Protein AF-A0A6L6XLP8-F1 (afdb_monomer_lite)

Structure (mmCIF, N/CA/C/O backbone):
data_AF-A0A6L6XLP8-F1
#
_entry.id   AF-A0A6L6XLP8-F1
#
loop_
_atom_site.group_PDB
_atom_site.id
_atom_site.type_symbol
_atom_site.label_atom_id
_atom_site.label_alt_id
_atom_site.label_comp_id
_atom_site.label_asym_id
_atom_site.label_entity_id
_atom_site.label_seq_id
_atom_site.pdbx_PDB_ins_code
_atom_site.Cartn_x
_atom_site.Cartn_y
_atom_site.Cartn_z
_atom_site.occupancy
_atom_site.B_iso_or_equiv
_atom_site.auth_seq_id
_atom_site.auth_comp_id
_atom_site.auth_asym_id
_atom_site.auth_atom_id
_atom_site.pdbx_PDB_model_num
ATOM 1 N N . MET A 1 1 ? -2.118 -15.668 27.545 1.00 56.16 1 MET A N 1
ATOM 2 C CA . MET A 1 1 ? -2.366 -15.003 26.235 1.00 56.16 1 MET A CA 1
ATOM 3 C C . MET A 1 1 ? -1.523 -13.741 25.998 1.00 56.16 1 MET A C 1
ATOM 5 O O . MET A 1 1 ? -1.034 -13.573 24.886 1.00 56.16 1 MET A O 1
ATOM 9 N N . ARG A 1 2 ? -1.336 -12.843 26.985 1.00 58.16 2 ARG A N 1
ATOM 10 C CA . ARG A 1 2 ? -0.488 -11.639 26.819 1.00 58.16 2 ARG A CA 1
ATOM 11 C C . ARG A 1 2 ? 1.002 -11.977 26.672 1.00 58.16 2 ARG A C 1
ATOM 13 O O . ARG A 1 2 ? 1.638 -11.410 25.790 1.00 58.16 2 ARG A O 1
ATOM 20 N N . ASP A 1 3 ? 1.498 -12.953 27.432 1.00 74.19 3 ASP A N 1
ATOM 21 C CA . ASP A 1 3 ? 2.905 -13.381 27.363 1.00 74.19 3 ASP A CA 1
ATOM 22 C C . ASP A 1 3 ? 3.226 -14.104 26.057 1.00 74.19 3 ASP A C 1
ATOM 24 O O . ASP A 1 3 ? 4.240 -13.810 25.439 1.00 74.19 3 ASP A O 1
ATOM 28 N N . LEU A 1 4 ? 2.306 -14.936 25.554 1.00 74.88 4 LEU A N 1
ATOM 29 C CA . LEU A 1 4 ? 2.455 -15.586 24.250 1.00 74.88 4 LEU A CA 1
ATOM 30 C C . LEU A 1 4 ? 2.480 -14.567 23.103 1.00 74.88 4 LEU A C 1
ATOM 32 O O . LEU A 1 4 ? 3.344 -14.647 22.243 1.00 74.88 4 LEU A O 1
ATOM 36 N N . ARG A 1 5 ? 1.585 -13.565 23.098 1.00 70.94 5 ARG A N 1
ATOM 37 C CA . ARG A 1 5 ? 1.627 -12.503 22.074 1.00 70.94 5 ARG A CA 1
ATOM 38 C C . ARG A 1 5 ? 2.924 -11.706 22.127 1.00 70.94 5 ARG A C 1
ATOM 40 O O . ARG A 1 5 ? 3.446 -11.370 21.072 1.00 70.94 5 ARG A O 1
ATOM 47 N N . ARG A 1 6 ? 3.419 -11.393 23.329 1.00 75.50 6 ARG A N 1
ATOM 48 C CA . ARG A 1 6 ? 4.667 -10.647 23.512 1.00 75.50 6 ARG A CA 1
ATOM 49 C C . ARG A 1 6 ? 5.863 -11.477 23.051 1.00 75.50 6 ARG A C 1
ATOM 51 O O . ARG A 1 6 ? 6.644 -10.983 22.251 1.00 75.50 6 ARG A O 1
ATOM 58 N N . LEU A 1 7 ? 5.928 -12.743 23.459 1.00 85.00 7 LEU A N 1
ATOM 59 C CA . LEU A 1 7 ? 6.941 -13.704 23.030 1.00 85.00 7 LEU A CA 1
ATOM 60 C C . LEU A 1 7 ? 6.947 -13.856 21.507 1.00 85.00 7 LEU A C 1
ATOM 62 O O . LEU A 1 7 ? 7.982 -13.645 20.893 1.00 85.00 7 LEU A O 1
ATOM 66 N N . VAL A 1 8 ? 5.791 -14.128 20.893 1.00 79.50 8 VAL A N 1
ATOM 67 C CA . VAL A 1 8 ? 5.665 -14.258 19.433 1.00 79.50 8 VAL A CA 1
ATOM 68 C C . VAL A 1 8 ? 6.110 -12.974 18.739 1.00 79.50 8 VAL A C 1
ATOM 70 O O . VAL A 1 8 ? 6.905 -13.039 17.811 1.00 79.50 8 VAL A O 1
ATOM 73 N N . SER A 1 9 ? 5.675 -11.798 19.208 1.00 72.12 9 SER A N 1
ATOM 74 C CA . SER A 1 9 ? 6.112 -10.534 18.606 1.00 72.12 9 SER A CA 1
ATOM 75 C C . SER A 1 9 ? 7.617 -10.302 18.744 1.00 72.12 9 SER A C 1
ATOM 77 O O . SER A 1 9 ? 8.250 -9.886 17.782 1.00 72.12 9 SER A O 1
ATOM 79 N N . THR A 1 10 ? 8.208 -10.603 19.902 1.00 82.62 10 THR A N 1
ATOM 80 C CA . THR A 1 10 ? 9.647 -10.443 20.131 1.00 82.62 10 THR A CA 1
ATOM 81 C C . THR A 1 10 ? 10.446 -11.415 19.274 1.00 82.62 10 THR A C 1
ATOM 83 O O . THR A 1 10 ? 11.410 -10.995 18.647 1.00 82.62 10 THR A O 1
ATOM 86 N N . VAL A 1 11 ? 10.022 -12.677 19.184 1.00 85.81 11 VAL A N 1
ATOM 87 C CA . VAL A 1 11 ? 10.663 -13.688 18.332 1.00 85.81 11 VAL A CA 1
ATOM 88 C C . VAL A 1 11 ? 10.594 -13.272 16.867 1.00 85.81 11 VAL A C 1
ATOM 90 O O . VAL A 1 11 ? 11.623 -13.260 16.206 1.00 85.81 11 VAL A O 1
ATOM 93 N N . VAL A 1 12 ? 9.424 -12.852 16.373 1.00 79.19 12 VAL A N 1
ATOM 94 C CA . VAL A 1 12 ? 9.270 -12.385 14.985 1.00 79.19 12 VAL A CA 1
ATOM 95 C C . VAL A 1 12 ? 10.177 -11.190 14.704 1.00 79.19 12 VAL A C 1
ATOM 97 O O . VAL A 1 12 ? 10.885 -11.201 13.703 1.00 79.19 12 VAL A O 1
ATOM 100 N N . ILE A 1 13 ? 10.208 -10.190 15.593 1.00 84.94 13 ILE A N 1
ATOM 101 C CA . ILE A 1 13 ? 11.072 -9.012 15.434 1.00 84.94 13 ILE A CA 1
ATOM 102 C C . ILE A 1 13 ? 12.548 -9.422 15.413 1.00 84.94 13 ILE A C 1
ATOM 104 O O . ILE A 1 13 ? 13.284 -8.973 14.543 1.00 84.94 13 ILE A O 1
ATOM 108 N N . VAL A 1 14 ? 12.987 -10.285 16.333 1.00 86.44 14 VAL A N 1
ATOM 109 C CA . VAL A 1 14 ? 14.382 -10.750 16.387 1.00 86.44 14 VAL A CA 1
ATOM 110 C C . VAL A 1 14 ? 14.741 -11.547 15.134 1.00 86.44 14 VAL A C 1
ATOM 112 O O . VAL A 1 14 ? 15.765 -11.262 14.523 1.00 86.44 14 VAL A O 1
ATOM 115 N N . CYS A 1 15 ? 13.897 -12.487 14.703 1.00 75.25 15 CYS A N 1
ATOM 116 C CA . CYS A 1 15 ? 14.115 -13.255 13.476 1.00 75.25 15 CYS A CA 1
ATOM 117 C C . CYS A 1 15 ? 14.202 -12.348 12.245 1.00 75.25 15 CYS A C 1
ATOM 119 O O . CYS A 1 15 ? 15.096 -12.528 11.423 1.00 75.25 15 CYS A O 1
ATOM 121 N N . PHE A 1 16 ? 13.315 -11.355 12.133 1.00 76.19 16 PHE A N 1
ATOM 122 C CA . PHE A 1 16 ? 13.312 -10.418 11.010 1.00 76.19 16 PHE A CA 1
ATOM 123 C C . PHE A 1 16 ? 14.556 -9.521 11.016 1.00 76.19 16 PHE A C 1
ATOM 125 O O . PHE A 1 16 ? 15.184 -9.335 9.978 1.00 76.19 16 PHE A O 1
ATOM 132 N N . SER A 1 17 ? 14.969 -9.032 12.189 1.00 84.19 17 SER A N 1
ATOM 133 C CA . SER A 1 17 ? 16.204 -8.258 12.354 1.00 84.19 17 SER A CA 1
ATOM 134 C C . SER A 1 17 ? 17.451 -9.075 12.018 1.00 84.19 17 SER A C 1
ATOM 136 O O . SER A 1 17 ? 18.336 -8.576 11.332 1.00 84.19 17 SER A O 1
ATOM 138 N N . VAL A 1 18 ? 17.526 -10.338 12.455 1.00 78.44 18 VAL A N 1
ATOM 139 C CA . VAL A 1 18 ? 18.642 -11.237 12.117 1.00 78.44 18 VAL A CA 1
ATOM 140 C C . VAL A 1 18 ? 18.668 -11.525 10.617 1.00 78.44 18 VAL A C 1
ATOM 142 O O . VAL A 1 18 ? 19.728 -11.430 10.011 1.00 78.44 18 VAL A O 1
ATOM 145 N N . ALA A 1 19 ? 17.519 -11.808 9.997 1.00 73.06 19 ALA A N 1
ATOM 146 C CA . ALA A 1 19 ? 17.427 -12.011 8.552 1.00 73.06 19 ALA A CA 1
ATOM 147 C C . ALA A 1 19 ? 17.869 -10.765 7.766 1.00 73.06 19 ALA A C 1
ATOM 149 O O . ALA A 1 19 ? 18.624 -10.885 6.805 1.00 73.06 19 ALA A O 1
ATOM 150 N N . ALA A 1 20 ? 17.464 -9.569 8.207 1.00 78.38 20 ALA A N 1
ATOM 151 C CA . ALA A 1 20 ? 17.897 -8.309 7.608 1.00 78.38 20 ALA A CA 1
ATOM 152 C C . ALA A 1 20 ? 19.412 -8.093 7.756 1.00 78.38 20 ALA A C 1
ATOM 154 O O . ALA A 1 20 ? 20.073 -7.756 6.779 1.00 78.38 20 ALA A O 1
ATOM 155 N N . LEU A 1 21 ? 19.979 -8.336 8.944 1.00 81.94 21 LEU A N 1
ATOM 156 C CA . LEU A 1 21 ? 21.424 -8.232 9.183 1.00 81.94 21 LEU A CA 1
ATOM 157 C C . LEU A 1 21 ? 22.222 -9.232 8.342 1.00 81.94 21 LEU A C 1
ATOM 159 O O . LEU A 1 21 ? 23.248 -8.859 7.784 1.00 81.94 21 LEU A O 1
ATOM 163 N N . LEU A 1 22 ? 21.747 -10.474 8.214 1.00 74.88 22 LEU A N 1
ATOM 164 C CA . LEU A 1 22 ? 22.363 -11.487 7.355 1.00 74.88 22 LEU A CA 1
ATOM 165 C C . LEU A 1 22 ? 22.275 -11.102 5.875 1.00 74.88 22 LEU A C 1
ATOM 167 O O . LEU A 1 22 ? 23.261 -11.245 5.162 1.00 74.88 22 LEU A O 1
ATOM 171 N N . GLY A 1 23 ? 21.139 -10.565 5.423 1.00 70.38 23 GLY A N 1
ATOM 172 C CA . GLY A 1 23 ? 20.989 -10.039 4.065 1.00 70.38 23 GLY A CA 1
ATOM 173 C C . GLY A 1 23 ? 21.942 -8.874 3.784 1.00 70.38 23 GLY A C 1
ATOM 174 O O . GLY A 1 23 ? 22.630 -8.873 2.768 1.00 70.38 23 GLY A O 1
ATOM 175 N N . ILE A 1 24 ? 22.056 -7.920 4.714 1.00 79.62 24 ILE A N 1
ATOM 176 C CA . ILE A 1 24 ? 23.010 -6.803 4.624 1.00 79.62 24 ILE A CA 1
ATOM 177 C C . ILE A 1 24 ? 24.454 -7.321 4.611 1.00 79.62 24 ILE A C 1
ATOM 179 O O . ILE A 1 24 ? 25.254 -6.884 3.788 1.00 79.62 24 ILE A O 1
ATOM 183 N N . ALA A 1 25 ? 24.793 -8.270 5.486 1.00 76.62 25 ALA A N 1
ATOM 184 C CA . ALA A 1 25 ? 26.120 -8.875 5.533 1.00 76.62 25 ALA A CA 1
ATOM 185 C C . ALA A 1 25 ? 26.451 -9.640 4.243 1.00 76.62 25 ALA A C 1
ATOM 187 O O . ALA A 1 25 ? 27.581 -9.562 3.775 1.00 76.62 25 ALA A O 1
ATOM 188 N N . ALA A 1 26 ? 25.476 -10.321 3.635 1.00 70.44 26 ALA A N 1
ATOM 189 C CA . ALA A 1 26 ? 25.640 -10.984 2.343 1.00 70.44 26 ALA A CA 1
ATOM 190 C C . ALA A 1 26 ? 25.896 -9.977 1.208 1.00 70.44 26 ALA A C 1
ATOM 192 O O . ALA A 1 26 ? 26.762 -10.216 0.372 1.00 70.44 26 ALA A O 1
ATOM 193 N N . LEU A 1 27 ? 25.208 -8.828 1.215 1.00 70.31 27 LEU A N 1
ATOM 194 C CA . LEU A 1 27 ? 25.435 -7.750 0.243 1.00 70.31 27 LEU A CA 1
ATOM 195 C C . LEU A 1 27 ? 26.802 -7.065 0.422 1.00 70.31 27 LEU A C 1
ATOM 197 O O . LEU A 1 27 ? 27.421 -6.669 -0.561 1.00 70.31 27 LEU A O 1
ATOM 201 N N . LEU A 1 28 ? 27.287 -6.929 1.661 1.00 78.75 28 LEU A N 1
ATOM 202 C CA . LEU A 1 28 ? 28.581 -6.302 1.976 1.00 78.75 28 LEU A CA 1
ATOM 203 C C . LEU A 1 28 ? 29.773 -7.274 1.916 1.00 78.75 28 LEU A C 1
ATOM 205 O O . LEU A 1 28 ? 30.914 -6.832 1.820 1.00 78.75 28 LEU A O 1
ATOM 209 N N . GLY A 1 29 ? 29.526 -8.584 1.979 1.00 72.12 29 GLY A N 1
ATOM 210 C CA . GLY A 1 29 ? 30.539 -9.637 2.101 1.00 72.12 29 GLY A CA 1
ATOM 211 C C . GLY A 1 29 ? 31.401 -9.883 0.859 1.00 72.12 29 GLY A C 1
ATOM 212 O O . GLY A 1 29 ? 32.266 -10.752 0.894 1.00 72.12 29 GLY A O 1
ATOM 213 N N . GLY A 1 30 ? 31.193 -9.138 -0.232 1.00 55.59 30 GLY A N 1
ATOM 214 C CA . GLY A 1 30 ? 32.086 -9.130 -1.398 1.00 55.59 30 GLY A CA 1
ATOM 215 C C . GLY A 1 30 ? 32.098 -10.409 -2.247 1.00 55.59 30 GLY A C 1
ATOM 216 O O . GLY A 1 30 ? 32.926 -10.520 -3.148 1.00 55.59 30 GLY A O 1
ATOM 217 N N . GLY A 1 31 ? 31.202 -11.368 -1.991 1.00 63.62 31 GLY A N 1
ATOM 218 C CA . GLY A 1 31 ? 30.982 -12.510 -2.882 1.00 63.62 31 GLY A CA 1
ATOM 219 C C . GLY A 1 31 ? 30.321 -12.063 -4.188 1.00 63.62 31 GLY A C 1
ATOM 220 O O . GLY A 1 31 ? 29.519 -11.130 -4.189 1.00 63.62 31 GLY A O 1
ATOM 221 N N . SER A 1 32 ? 30.651 -12.711 -5.309 1.00 68.38 32 SER A N 1
ATOM 222 C CA . SER A 1 32 ? 29.982 -12.450 -6.587 1.00 68.38 32 SER A CA 1
ATOM 223 C C . SER A 1 32 ? 28.514 -12.859 -6.476 1.00 68.38 32 SER A C 1
ATOM 225 O O . SER A 1 32 ? 28.200 -14.044 -6.568 1.00 68.38 32 SER A O 1
ATOM 227 N N . PHE A 1 33 ? 27.635 -11.886 -6.245 1.00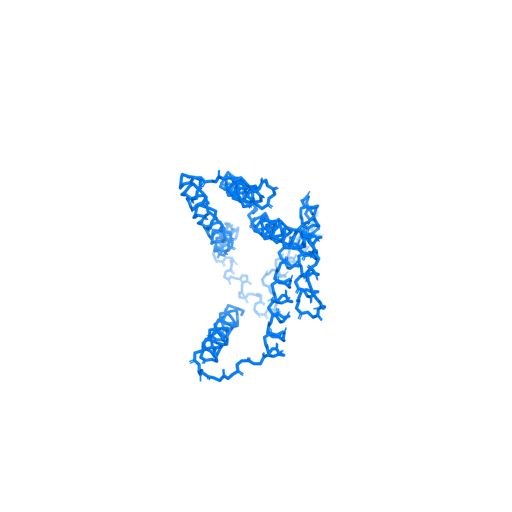 69.69 33 PHE A N 1
ATOM 228 C CA . PHE A 1 33 ? 26.195 -12.104 -6.194 1.00 69.69 33 PHE A CA 1
ATOM 229 C C . PHE A 1 33 ? 25.742 -12.670 -7.542 1.00 69.69 33 PHE A C 1
ATOM 231 O O . PHE A 1 33 ? 25.905 -12.022 -8.580 1.00 69.69 33 PHE A O 1
ATOM 238 N N . GLY A 1 34 ? 25.248 -13.906 -7.541 1.00 78.69 34 GLY A N 1
ATOM 239 C CA . GLY A 1 34 ? 24.821 -14.563 -8.767 1.00 78.69 34 GLY A CA 1
ATOM 240 C C . GLY A 1 34 ? 23.506 -13.976 -9.278 1.00 78.69 34 GLY A C 1
ATOM 241 O O . GLY A 1 34 ? 22.609 -13.664 -8.497 1.00 78.69 34 GLY A O 1
ATOM 242 N N . GLU A 1 35 ? 23.343 -13.909 -10.598 1.00 82.56 35 GLU A N 1
ATOM 243 C CA . GLU A 1 35 ? 22.077 -13.517 -11.238 1.00 82.56 35 GLU A CA 1
ATOM 244 C C . GLU A 1 35 ? 20.899 -14.364 -10.718 1.00 82.56 35 GLU A C 1
ATOM 246 O O . GLU A 1 35 ? 19.842 -13.850 -10.356 1.00 82.56 35 GLU A O 1
ATOM 251 N N . THR A 1 36 ? 21.099 -15.677 -10.582 1.00 85.88 36 THR A N 1
ATOM 252 C CA . THR A 1 36 ? 20.087 -16.594 -10.042 1.00 85.88 36 THR A CA 1
ATOM 253 C C . THR A 1 36 ? 19.728 -16.279 -8.588 1.00 85.88 36 THR A C 1
ATOM 255 O O . THR A 1 36 ? 18.556 -16.341 -8.219 1.00 85.88 36 THR A O 1
ATOM 258 N N . GLU A 1 37 ? 20.708 -15.917 -7.758 1.00 82.88 37 GLU A N 1
ATOM 259 C CA . GLU A 1 37 ? 20.478 -15.576 -6.348 1.00 82.88 37 GLU A CA 1
ATOM 260 C C . GLU A 1 37 ? 19.645 -14.296 -6.231 1.00 82.88 37 GLU A C 1
ATOM 262 O O . GLU A 1 37 ? 18.677 -14.254 -5.468 1.00 82.88 37 GLU A O 1
ATOM 267 N N . ALA A 1 38 ? 19.950 -13.287 -7.054 1.00 82.50 38 ALA A N 1
ATOM 268 C CA . ALA A 1 38 ? 19.168 -12.058 -7.141 1.00 82.50 38 ALA A CA 1
ATOM 269 C C . ALA A 1 38 ? 17.717 -12.322 -7.572 1.00 82.50 38 ALA A C 1
ATOM 271 O O . ALA A 1 38 ? 16.791 -11.785 -6.963 1.00 82.50 38 ALA A O 1
ATOM 272 N N . ARG A 1 39 ? 17.492 -13.201 -8.560 1.00 87.75 39 ARG A N 1
ATOM 273 C CA . ARG A 1 39 ? 16.138 -13.577 -9.011 1.00 87.75 39 ARG A CA 1
ATOM 274 C C . ARG A 1 39 ? 15.334 -14.300 -7.931 1.00 87.75 39 ARG A C 1
ATOM 276 O O . ARG A 1 39 ? 14.156 -13.999 -7.713 1.00 87.75 39 ARG A O 1
ATOM 283 N N . VAL A 1 40 ? 15.956 -15.235 -7.213 1.00 87.75 40 VAL A N 1
ATOM 284 C CA . VAL A 1 40 ? 15.305 -15.952 -6.101 1.00 87.75 40 VAL A CA 1
ATOM 285 C C . VAL A 1 40 ? 14.971 -14.995 -4.952 1.00 87.75 40 VAL A C 1
ATOM 287 O O . VAL A 1 40 ? 13.862 -15.029 -4.411 1.00 87.75 40 VAL A O 1
ATOM 290 N N . LEU A 1 41 ? 15.886 -14.089 -4.607 1.00 86.12 41 LEU A N 1
ATOM 291 C CA . LEU A 1 41 ? 15.642 -13.082 -3.577 1.00 86.12 41 LEU A CA 1
ATOM 292 C C . LEU A 1 41 ? 14.525 -12.109 -3.990 1.00 86.12 41 LEU A C 1
ATOM 294 O O . LEU A 1 41 ? 13.614 -11.844 -3.203 1.00 86.12 41 LEU A O 1
ATOM 298 N N . GLY A 1 42 ? 14.552 -11.627 -5.236 1.00 85.38 42 GLY A N 1
ATOM 299 C CA . GLY A 1 42 ? 13.550 -10.718 -5.791 1.00 85.38 42 GLY A CA 1
ATOM 300 C C . GLY A 1 42 ? 12.147 -11.323 -5.801 1.00 85.38 42 GLY A C 1
ATOM 301 O O . GLY A 1 42 ? 11.198 -10.695 -5.335 1.00 85.38 42 GLY A O 1
ATOM 302 N N . THR A 1 43 ? 12.003 -12.577 -6.234 1.00 88.56 43 THR A N 1
ATOM 303 C CA . THR A 1 43 ? 10.702 -13.270 -6.187 1.00 88.56 43 THR A CA 1
ATOM 304 C C . THR A 1 43 ? 10.191 -13.477 -4.769 1.00 88.56 43 THR A C 1
ATOM 306 O O . THR A 1 43 ? 9.011 -13.243 -4.505 1.00 88.56 43 THR A O 1
ATOM 309 N N . THR A 1 44 ? 11.072 -13.844 -3.837 1.00 90.62 44 THR A N 1
ATOM 310 C CA . THR A 1 44 ? 10.716 -13.979 -2.418 1.00 90.62 44 THR A CA 1
ATOM 311 C C . THR A 1 44 ? 10.208 -12.651 -1.852 1.00 90.62 44 THR A C 1
ATOM 313 O O . THR A 1 44 ? 9.182 -12.622 -1.170 1.00 90.62 44 THR A O 1
ATOM 316 N N . LEU A 1 45 ? 10.871 -11.539 -2.183 1.00 87.50 45 LEU A N 1
ATOM 317 C CA . LEU A 1 45 ? 10.447 -10.196 -1.789 1.00 87.50 45 LEU A CA 1
ATOM 318 C C . LEU A 1 45 ? 9.076 -9.834 -2.377 1.00 87.50 45 LEU A C 1
ATOM 320 O O . LEU A 1 45 ? 8.204 -9.373 -1.642 1.00 87.50 45 LEU A O 1
ATOM 324 N N . VAL A 1 46 ? 8.864 -10.073 -3.675 1.00 90.69 46 VAL A N 1
ATOM 325 C CA . VAL A 1 46 ? 7.588 -9.789 -4.355 1.00 90.69 46 VAL A CA 1
ATOM 326 C C . VAL A 1 46 ? 6.443 -10.576 -3.719 1.00 90.69 46 VAL A C 1
ATOM 328 O O . VAL A 1 46 ? 5.410 -9.994 -3.391 1.00 90.69 46 VAL A O 1
ATOM 331 N N . ILE A 1 47 ? 6.626 -11.879 -3.483 1.00 92.25 47 ILE A N 1
ATOM 332 C CA . ILE A 1 47 ? 5.610 -12.732 -2.848 1.00 92.25 47 ILE A CA 1
ATOM 333 C C . ILE A 1 47 ? 5.361 -12.295 -1.398 1.00 92.25 47 ILE A C 1
ATOM 335 O O . ILE A 1 47 ? 4.210 -12.251 -0.954 1.00 92.25 47 ILE A O 1
ATOM 339 N N . GLY A 1 48 ? 6.415 -11.931 -0.661 1.00 90.69 48 GLY A N 1
ATOM 340 C CA . GLY A 1 48 ? 6.310 -11.420 0.704 1.00 90.69 48 GLY A CA 1
ATOM 341 C C . GLY A 1 48 ? 5.485 -10.132 0.783 1.00 90.69 48 GLY A C 1
ATOM 342 O O . GLY A 1 48 ? 4.530 -10.057 1.558 1.00 90.69 48 GLY A O 1
ATOM 343 N N . LEU A 1 49 ? 5.795 -9.147 -0.064 1.00 90.75 49 LEU A N 1
ATOM 344 C CA . LEU A 1 49 ? 5.051 -7.886 -0.147 1.00 90.75 49 LEU A CA 1
ATOM 345 C C . LEU A 1 49 ? 3.601 -8.109 -0.588 1.00 90.75 49 LEU A C 1
ATOM 347 O O . LEU A 1 49 ? 2.688 -7.563 0.032 1.00 90.75 49 LEU A O 1
ATOM 351 N N . GLN A 1 50 ? 3.376 -8.961 -1.592 1.00 93.19 50 GLN A N 1
ATOM 352 C CA . GLN A 1 50 ? 2.033 -9.321 -2.045 1.00 93.19 50 GLN A CA 1
ATOM 353 C C . GLN A 1 50 ? 1.213 -9.974 -0.926 1.00 93.19 50 GLN A C 1
ATOM 355 O O . GLN A 1 50 ? 0.034 -9.672 -0.771 1.00 93.19 50 GLN A O 1
ATOM 360 N N . SER A 1 51 ? 1.824 -10.836 -0.110 1.00 92.62 51 SER A N 1
ATOM 361 C CA . SER A 1 51 ? 1.140 -11.497 1.009 1.00 92.62 51 SER A CA 1
ATOM 362 C C . SER A 1 51 ? 0.686 -10.491 2.068 1.00 92.62 51 SER A C 1
ATOM 364 O O . SER A 1 51 ? -0.449 -10.550 2.540 1.00 92.62 51 SER A O 1
ATOM 366 N N . VAL A 1 52 ? 1.546 -9.527 2.414 1.00 92.50 52 VAL A N 1
ATOM 367 C CA . VAL A 1 52 ? 1.197 -8.448 3.352 1.00 92.50 52 VAL A CA 1
ATOM 368 C C . VAL A 1 52 ? 0.093 -7.563 2.771 1.00 92.50 52 VAL A C 1
ATOM 370 O O . VAL A 1 52 ? -0.896 -7.297 3.455 1.00 92.50 52 VAL A O 1
ATOM 373 N N . ALA A 1 53 ? 0.213 -7.161 1.503 1.00 91.44 53 ALA A N 1
ATOM 374 C CA . ALA A 1 53 ? -0.801 -6.362 0.821 1.00 91.44 53 ALA A CA 1
ATOM 375 C C . ALA A 1 53 ? -2.156 -7.091 0.774 1.00 91.44 53 ALA A C 1
ATOM 377 O O . ALA A 1 53 ? -3.182 -6.510 1.128 1.00 91.44 53 ALA A O 1
ATOM 378 N N . ALA A 1 54 ? -2.158 -8.386 0.443 1.00 91.69 54 ALA A N 1
ATOM 379 C CA . ALA A 1 54 ? -3.351 -9.228 0.439 1.00 91.69 54 ALA A CA 1
ATOM 380 C C . ALA A 1 54 ? -4.055 -9.248 1.803 1.00 91.69 54 ALA A C 1
ATOM 382 O O . ALA A 1 54 ? -5.277 -9.110 1.858 1.00 91.69 54 ALA A O 1
ATOM 383 N N . LEU A 1 55 ? -3.307 -9.343 2.910 1.00 92.25 55 LEU A N 1
ATOM 384 C CA . LEU A 1 55 ? -3.877 -9.251 4.259 1.00 92.25 55 LEU A CA 1
ATOM 385 C C . LEU A 1 55 ? -4.510 -7.877 4.527 1.00 92.25 55 LEU A C 1
ATOM 387 O O . LEU A 1 55 ? -5.587 -7.807 5.121 1.00 92.25 55 LEU A O 1
ATOM 391 N N . CYS A 1 56 ? -3.886 -6.789 4.066 1.00 92.06 56 CYS A N 1
ATOM 392 C CA . CYS A 1 56 ? -4.453 -5.444 4.177 1.00 92.06 56 CYS A CA 1
ATOM 393 C C . CYS A 1 56 ? -5.764 -5.301 3.392 1.00 92.06 56 CYS A C 1
ATOM 395 O O . CYS A 1 56 ? -6.716 -4.716 3.907 1.00 92.06 56 CYS A O 1
ATOM 397 N N . TYR A 1 57 ? -5.850 -5.857 2.182 1.00 91.81 57 TYR A N 1
ATOM 398 C CA . TYR A 1 57 ? -7.080 -5.825 1.382 1.00 91.81 57 TYR A CA 1
ATOM 399 C C . TYR A 1 57 ? -8.181 -6.706 1.978 1.00 91.81 57 TYR A C 1
ATOM 401 O O . TYR A 1 57 ? -9.337 -6.286 2.064 1.00 91.81 57 TYR A O 1
ATOM 409 N N . LEU A 1 58 ? -7.826 -7.905 2.452 1.00 91.19 58 LEU A N 1
ATOM 410 C CA . LEU A 1 58 ? -8.752 -8.826 3.114 1.00 91.19 58 LEU A CA 1
ATOM 411 C C . LEU A 1 58 ? -9.310 -8.261 4.424 1.00 91.19 58 LEU A C 1
ATOM 413 O O . LEU A 1 58 ? -10.414 -8.632 4.815 1.00 91.19 58 LEU A O 1
ATOM 417 N N . ALA A 1 59 ? -8.621 -7.317 5.070 1.00 89.25 59 ALA A N 1
ATOM 418 C CA . ALA A 1 59 ? -9.155 -6.614 6.237 1.00 89.25 59 ALA A CA 1
ATOM 419 C C . ALA A 1 59 ? -10.454 -5.832 5.935 1.00 89.25 59 ALA A C 1
ATOM 421 O O . ALA A 1 59 ? -11.207 -5.510 6.854 1.00 89.25 59 ALA A O 1
ATOM 422 N N . LEU A 1 60 ? -10.738 -5.549 4.657 1.00 88.50 60 LEU A N 1
ATOM 423 C CA . LEU A 1 60 ? -11.978 -4.928 4.183 1.00 88.50 60 LEU A CA 1
ATOM 424 C C . LEU A 1 60 ? -13.031 -5.936 3.696 1.00 88.50 60 LEU A C 1
ATOM 426 O O . LEU A 1 60 ? -14.106 -5.514 3.258 1.00 88.50 60 LEU A O 1
ATOM 430 N N . ALA A 1 61 ? -12.773 -7.244 3.783 1.00 87.75 61 ALA A N 1
ATOM 431 C CA . ALA A 1 61 ? -13.745 -8.267 3.411 1.00 87.75 61 ALA A CA 1
ATOM 432 C C . ALA A 1 61 ? -15.023 -8.132 4.258 1.00 87.75 61 ALA A C 1
ATOM 434 O O . ALA A 1 61 ? -14.975 -8.038 5.484 1.00 87.75 61 ALA A O 1
ATOM 435 N N . GLY A 1 62 ? -16.183 -8.066 3.598 1.00 83.38 62 GLY A N 1
ATOM 436 C CA . GLY A 1 62 ? -17.475 -7.838 4.260 1.00 83.38 62 GLY A CA 1
ATOM 437 C C . GLY A 1 62 ? -17.704 -6.405 4.767 1.00 83.38 62 GLY A C 1
ATOM 438 O O . GLY A 1 62 ? -18.756 -6.121 5.337 1.00 83.38 62 GLY A O 1
ATOM 439 N N . HIS A 1 63 ? -16.765 -5.477 4.551 1.00 86.56 63 HIS A N 1
ATOM 440 C CA . HIS A 1 63 ? -16.953 -4.060 4.859 1.00 86.56 63 HIS A CA 1
ATOM 441 C C . HIS A 1 63 ? -17.672 -3.341 3.706 1.00 86.56 63 HIS A C 1
ATOM 443 O O . HIS A 1 63 ? -17.485 -3.672 2.537 1.00 86.56 63 HIS A O 1
ATOM 449 N N . ARG A 1 64 ? -18.395 -2.248 3.993 1.00 87.94 64 ARG A N 1
ATOM 450 C CA . ARG A 1 64 ? -19.024 -1.386 2.959 1.00 87.94 64 ARG A CA 1
ATOM 451 C C . ARG A 1 64 ? -18.048 -0.790 1.929 1.00 87.94 64 ARG A C 1
ATOM 453 O O . ARG A 1 64 ? -18.477 -0.198 0.951 1.00 87.94 64 ARG A O 1
ATOM 460 N N . TYR A 1 65 ? -16.746 -0.901 2.187 1.00 88.25 65 TYR A N 1
ATOM 461 C CA . TYR A 1 65 ? -15.673 -0.418 1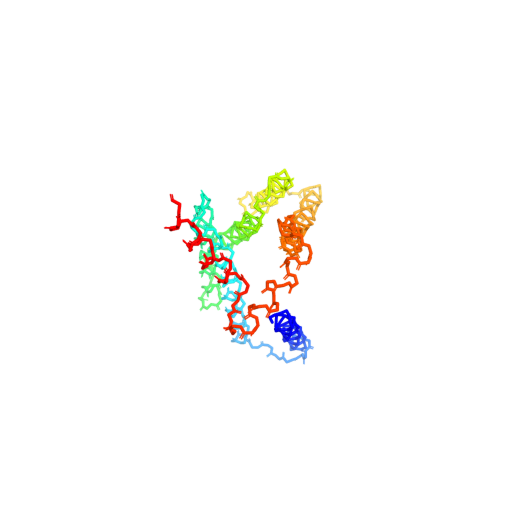.318 1.00 88.25 65 TYR A CA 1
ATOM 462 C C . TYR A 1 65 ? -14.893 -1.571 0.671 1.00 88.25 65 TYR A C 1
ATOM 464 O O . TYR A 1 65 ? -13.801 -1.342 0.174 1.00 88.25 65 TYR A O 1
ATOM 472 N N . ALA A 1 66 ? -15.435 -2.795 0.645 1.00 87.06 66 ALA A N 1
ATOM 473 C CA . ALA A 1 66 ? -14.775 -3.969 0.063 1.00 87.06 66 ALA A CA 1
ATOM 474 C C . ALA A 1 66 ? -14.282 -3.747 -1.380 1.00 87.06 66 ALA A C 1
ATOM 476 O O . ALA A 1 66 ? -13.244 -4.281 -1.758 1.00 87.06 66 ALA A O 1
ATOM 477 N N . ALA A 1 67 ? -14.967 -2.899 -2.156 1.00 89.25 67 ALA A N 1
ATOM 478 C CA . ALA A 1 67 ? -14.539 -2.511 -3.500 1.00 89.25 67 ALA A CA 1
ATOM 479 C C . ALA A 1 67 ? -13.137 -1.866 -3.531 1.00 89.25 67 ALA A C 1
ATOM 481 O O . ALA A 1 67 ? -12.385 -2.101 -4.471 1.00 89.25 67 ALA A O 1
ATOM 482 N N . VAL A 1 68 ? -12.758 -1.108 -2.494 1.00 89.38 68 VAL A N 1
ATOM 483 C CA . VAL A 1 68 ? -11.418 -0.505 -2.355 1.00 89.38 68 VAL A CA 1
ATOM 484 C C . VAL A 1 68 ? -10.357 -1.594 -2.195 1.00 89.38 68 VAL A C 1
ATOM 486 O O . VAL A 1 68 ? -9.331 -1.557 -2.868 1.00 89.38 68 VAL A O 1
ATOM 489 N N . GLY A 1 69 ? -10.631 -2.595 -1.351 1.00 89.25 69 GLY A N 1
ATOM 490 C CA . GLY A 1 69 ? -9.749 -3.748 -1.168 1.00 89.25 69 GLY A CA 1
ATOM 491 C C . GLY A 1 69 ? -9.625 -4.589 -2.441 1.00 89.25 69 GLY A C 1
ATOM 492 O O . GLY A 1 69 ? -8.527 -5.007 -2.791 1.00 89.25 69 GLY A O 1
ATOM 493 N N . LEU A 1 70 ? -10.722 -4.780 -3.181 1.00 92.12 70 LEU A N 1
ATOM 494 C CA . LEU A 1 70 ? -10.704 -5.495 -4.461 1.00 92.12 70 LEU A CA 1
ATOM 495 C C . LEU A 1 70 ? -9.880 -4.751 -5.521 1.00 92.12 70 LEU A C 1
ATOM 497 O O . LEU A 1 70 ? -9.057 -5.368 -6.191 1.00 92.12 70 LEU A O 1
ATOM 501 N N . ALA A 1 71 ? -10.070 -3.434 -5.647 1.00 92.94 71 ALA A N 1
ATOM 502 C CA . ALA A 1 71 ? -9.308 -2.604 -6.575 1.00 92.94 71 ALA A CA 1
ATOM 503 C C . ALA A 1 71 ? -7.806 -2.626 -6.249 1.00 92.94 71 ALA A C 1
ATOM 505 O O . ALA A 1 71 ? -6.991 -2.811 -7.151 1.00 92.94 71 ALA A O 1
ATOM 506 N N . GLY A 1 72 ? -7.450 -2.521 -4.963 1.00 91.75 72 GLY A N 1
ATOM 507 C CA . GLY A 1 72 ? -6.062 -2.623 -4.505 1.00 91.75 72 GLY A CA 1
ATOM 508 C C . GLY A 1 72 ? -5.465 -4.009 -4.734 1.00 91.75 72 GLY A C 1
ATOM 509 O O . GLY A 1 72 ? -4.334 -4.132 -5.194 1.00 91.75 72 GLY A O 1
ATOM 510 N N . GLY A 1 73 ? -6.241 -5.067 -4.492 1.00 91.25 73 GLY A N 1
ATOM 511 C CA . GLY A 1 73 ? -5.836 -6.439 -4.793 1.00 91.25 73 GLY A CA 1
ATOM 512 C C . GLY A 1 73 ? -5.552 -6.642 -6.280 1.00 91.25 73 GLY A C 1
ATO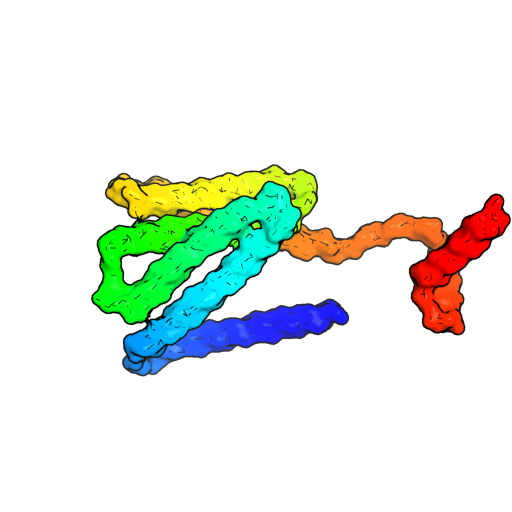M 513 O O . GLY A 1 73 ? -4.501 -7.170 -6.638 1.00 91.25 73 GLY A O 1
ATOM 514 N N . ALA A 1 74 ? -6.442 -6.160 -7.151 1.00 94.94 74 ALA A N 1
ATOM 515 C CA . ALA A 1 74 ? -6.260 -6.232 -8.597 1.00 94.94 74 ALA A CA 1
ATOM 516 C C . ALA A 1 74 ? -5.011 -5.462 -9.060 1.00 94.94 74 ALA A C 1
ATOM 518 O O . ALA A 1 74 ? -4.198 -6.013 -9.802 1.00 94.94 74 ALA A O 1
ATOM 519 N N . SER A 1 75 ? -4.806 -4.227 -8.587 1.00 93.69 75 SER A N 1
ATOM 520 C CA . SER A 1 75 ? -3.613 -3.446 -8.942 1.00 93.69 75 SER A CA 1
ATOM 521 C C . SER A 1 75 ? -2.327 -4.092 -8.420 1.00 93.69 75 SER A C 1
ATOM 523 O O . SER A 1 75 ? -1.318 -4.119 -9.121 1.00 93.69 75 SER A O 1
ATOM 525 N N . SER A 1 76 ? -2.367 -4.682 -7.223 1.00 94.69 76 SER A N 1
ATOM 526 C CA . SER A 1 76 ? -1.235 -5.404 -6.637 1.00 94.69 76 SER A CA 1
ATOM 527 C C . SER A 1 76 ? -0.873 -6.657 -7.434 1.00 94.69 76 SER A C 1
ATOM 529 O O . SER A 1 76 ? 0.303 -6.961 -7.609 1.00 94.69 76 SER A O 1
ATOM 531 N N . LEU A 1 77 ? -1.865 -7.387 -7.955 1.00 95.44 77 LEU A N 1
ATOM 532 C CA . LEU A 1 77 ? -1.635 -8.533 -8.841 1.00 95.44 77 LEU A CA 1
ATOM 533 C C . LEU A 1 77 ? -0.963 -8.115 -10.149 1.00 95.44 77 LEU A C 1
ATOM 535 O O . LEU A 1 77 ? -0.029 -8.788 -10.579 1.00 95.44 77 LEU A O 1
ATOM 539 N N . VAL A 1 78 ? -1.380 -6.993 -10.743 1.00 95.44 78 VAL A N 1
ATOM 540 C CA . VAL A 1 78 ? -0.720 -6.432 -11.933 1.00 95.44 78 VAL A CA 1
ATOM 541 C C . VAL A 1 78 ? 0.735 -6.078 -11.622 1.00 95.44 78 VAL A C 1
ATOM 543 O O . VAL A 1 78 ? 1.633 -6.507 -12.343 1.00 95.44 78 VAL A O 1
ATOM 546 N N . ALA A 1 79 ? 0.989 -5.365 -10.520 1.00 95.00 79 ALA A N 1
ATOM 547 C CA . ALA A 1 79 ? 2.344 -4.987 -10.126 1.00 95.00 79 ALA A CA 1
ATOM 548 C C . ALA A 1 79 ? 3.239 -6.212 -9.867 1.00 95.00 79 ALA A C 1
ATOM 550 O O . ALA A 1 79 ? 4.346 -6.292 -10.398 1.00 95.00 79 ALA A O 1
ATOM 551 N N . SER A 1 80 ? 2.761 -7.198 -9.100 1.00 93.06 80 SER A N 1
ATOM 552 C CA . SER A 1 80 ? 3.513 -8.434 -8.851 1.00 93.06 80 SER A CA 1
ATOM 553 C C . SER A 1 80 ? 3.722 -9.253 -10.121 1.00 93.06 80 SER A C 1
ATOM 555 O O . SER A 1 80 ? 4.803 -9.799 -10.307 1.00 93.06 80 SER A O 1
ATOM 557 N N . GLY A 1 81 ? 2.727 -9.322 -11.008 1.00 94.25 81 GLY A N 1
ATOM 558 C CA . GLY A 1 81 ? 2.848 -10.011 -12.290 1.00 94.25 81 GLY A CA 1
ATOM 559 C C . GLY A 1 81 ? 3.955 -9.411 -13.152 1.00 94.25 81 GLY A C 1
ATOM 560 O O . GLY A 1 81 ? 4.821 -10.146 -13.621 1.00 94.25 81 GLY A O 1
ATOM 561 N N . ILE A 1 82 ? 3.987 -8.079 -13.278 1.00 93.75 82 ILE A N 1
ATOM 562 C CA . ILE A 1 82 ? 5.053 -7.379 -14.008 1.00 93.75 82 ILE A CA 1
ATOM 563 C C . ILE A 1 82 ? 6.410 -7.597 -13.328 1.00 93.75 82 ILE A C 1
ATOM 565 O O . ILE A 1 82 ? 7.380 -7.883 -14.019 1.00 93.75 82 ILE A O 1
ATOM 569 N N . ALA A 1 83 ? 6.494 -7.535 -11.995 1.00 91.88 83 ALA A N 1
ATOM 570 C CA . ALA A 1 83 ? 7.750 -7.759 -11.274 1.00 91.88 83 ALA A CA 1
ATOM 571 C C . ALA A 1 83 ? 8.299 -9.186 -11.446 1.00 91.88 83 ALA A C 1
ATOM 573 O O . ALA A 1 83 ? 9.499 -9.366 -11.655 1.00 91.88 83 ALA A O 1
ATOM 574 N N . LEU A 1 84 ? 7.437 -10.205 -11.386 1.00 93.12 84 LEU A N 1
ATOM 575 C CA . LEU A 1 84 ? 7.836 -11.599 -11.600 1.00 93.12 84 LEU A CA 1
ATOM 576 C C . LEU A 1 84 ? 8.269 -11.828 -13.045 1.00 93.12 84 LEU A C 1
ATOM 578 O O . LEU A 1 84 ? 9.278 -12.488 -13.291 1.00 93.12 84 LEU A O 1
ATOM 582 N N . TRP A 1 85 ? 7.529 -11.250 -13.986 1.00 93.06 85 TRP A N 1
ATOM 583 C CA . TRP A 1 85 ? 7.849 -11.338 -15.398 1.00 93.06 85 TRP A CA 1
ATOM 584 C C . TRP A 1 85 ? 9.161 -10.595 -15.714 1.00 93.06 85 TRP A C 1
ATOM 586 O O . TRP A 1 85 ? 9.993 -11.146 -16.415 1.00 93.06 85 TRP A O 1
ATOM 596 N N . ALA A 1 86 ? 9.434 -9.435 -15.108 1.00 89.56 86 ALA A N 1
ATOM 597 C CA . ALA A 1 86 ? 10.716 -8.732 -15.251 1.00 89.56 86 ALA A CA 1
ATOM 598 C C . ALA A 1 86 ? 11.894 -9.495 -14.615 1.00 89.56 86 ALA A C 1
ATOM 600 O O . ALA A 1 86 ? 13.027 -9.369 -15.063 1.00 89.56 86 ALA A O 1
ATOM 601 N N . THR A 1 87 ? 11.634 -10.290 -13.572 1.00 89.06 87 THR A N 1
ATOM 602 C CA . THR A 1 87 ? 12.664 -11.103 -12.901 1.00 89.06 87 THR A CA 1
ATOM 603 C C . THR A 1 87 ? 13.081 -12.328 -13.723 1.00 89.06 87 THR A C 1
ATOM 605 O O . THR A 1 87 ? 14.237 -12.742 -13.664 1.00 89.06 87 THR A O 1
ATOM 608 N N . TRP A 1 88 ? 12.150 -12.946 -14.455 1.00 92.19 88 TRP A N 1
ATOM 609 C CA . TRP A 1 88 ? 12.385 -14.234 -15.128 1.00 92.19 88 TRP A CA 1
ATOM 610 C C . TRP A 1 88 ? 12.249 -14.209 -16.649 1.00 92.19 88 TRP A C 1
ATOM 612 O O . TRP A 1 88 ? 12.673 -15.163 -17.294 1.00 92.19 88 TRP A O 1
ATOM 622 N N . GLY A 1 89 ? 11.637 -13.173 -17.213 1.00 87.81 89 GLY A N 1
ATOM 623 C CA . GLY A 1 89 ? 11.409 -13.025 -18.644 1.00 87.81 89 GLY A CA 1
ATOM 624 C C . GLY A 1 89 ? 12.634 -12.509 -19.393 1.00 87.81 89 GLY A C 1
ATOM 625 O O . GLY A 1 89 ? 13.558 -11.943 -18.813 1.00 87.81 89 GLY A O 1
ATOM 626 N N . ASP A 1 90 ? 12.606 -12.670 -20.714 1.00 84.06 90 ASP A N 1
ATOM 627 C CA . ASP A 1 90 ? 13.725 -12.346 -21.610 1.00 84.06 90 ASP A CA 1
ATOM 628 C C . ASP A 1 90 ? 13.779 -10.859 -22.030 1.00 84.06 90 ASP A C 1
ATOM 630 O O . ASP A 1 90 ? 14.253 -10.519 -23.113 1.00 84.06 90 ASP A O 1
ATOM 634 N N . GLY A 1 91 ? 13.276 -9.942 -21.201 1.00 82.38 91 GLY A N 1
ATOM 635 C CA . GLY A 1 91 ? 13.264 -8.501 -21.484 1.00 82.38 91 GLY A CA 1
ATOM 636 C C . GLY A 1 91 ? 12.251 -7.760 -20.622 1.00 82.38 91 GLY A C 1
ATOM 637 O O . GLY A 1 91 ? 11.709 -8.358 -19.706 1.00 82.38 91 GLY A O 1
ATOM 638 N N . VAL A 1 92 ? 11.973 -6.480 -20.909 1.00 84.44 92 VAL A N 1
ATOM 639 C CA . VAL A 1 92 ? 10.826 -5.734 -20.355 1.00 84.44 92 VAL A CA 1
ATOM 640 C C . VAL A 1 92 ? 10.101 -4.958 -21.449 1.00 84.44 92 VAL A C 1
ATOM 642 O O . VAL A 1 92 ? 10.754 -4.123 -22.065 1.00 84.44 92 VAL A O 1
ATOM 645 N N . PRO A 1 93 ? 8.800 -5.219 -21.733 1.00 85.56 93 PRO A N 1
ATOM 646 C CA . PRO A 1 93 ? 8.088 -4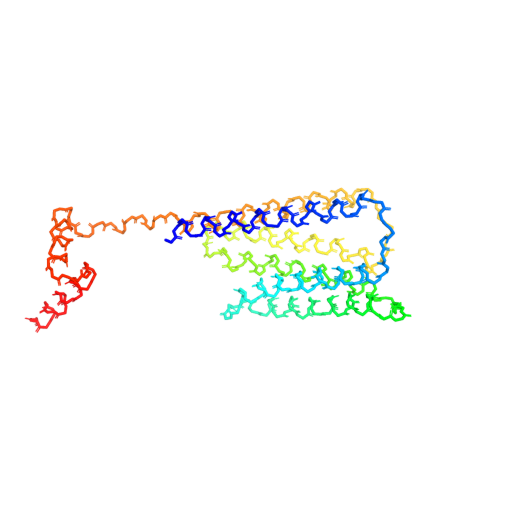.514 -22.779 1.00 85.56 93 PRO A CA 1
ATOM 647 C C . PRO A 1 93 ? 8.028 -3.028 -22.473 1.00 85.56 93 PRO A C 1
ATOM 649 O O . PRO A 1 93 ? 7.927 -2.602 -21.315 1.00 85.56 93 PRO A O 1
ATOM 652 N N . ASP A 1 94 ? 8.043 -2.247 -23.545 1.00 85.50 94 ASP A N 1
ATOM 653 C CA . ASP A 1 94 ? 7.966 -0.799 -23.473 1.00 85.50 94 ASP A CA 1
ATOM 654 C C . ASP A 1 94 ? 6.706 -0.371 -22.707 1.00 85.50 94 ASP A C 1
ATOM 656 O O . ASP A 1 94 ? 5.595 -0.848 -22.950 1.00 85.50 94 ASP A O 1
ATOM 660 N N . GLY A 1 95 ? 6.887 0.497 -21.710 1.00 86.56 95 GLY A N 1
ATOM 661 C CA . GLY A 1 95 ? 5.807 0.963 -20.833 1.00 86.56 95 GLY A CA 1
ATOM 662 C C . GLY A 1 95 ? 5.443 0.030 -19.668 1.00 86.56 95 GLY A C 1
ATOM 663 O O . GLY A 1 95 ? 4.646 0.423 -18.807 1.00 86.56 95 GLY A O 1
ATOM 664 N N . ALA A 1 96 ? 6.043 -1.159 -19.549 1.00 90.88 96 ALA A N 1
ATOM 665 C CA . ALA A 1 96 ? 5.801 -2.031 -18.398 1.00 90.88 96 ALA A CA 1
ATOM 666 C C . ALA A 1 96 ? 6.320 -1.425 -17.091 1.00 90.88 96 ALA A C 1
ATOM 668 O O . ALA A 1 96 ? 5.635 -1.520 -16.079 1.00 90.88 96 ALA A O 1
ATOM 669 N N . TRP A 1 97 ? 7.455 -0.717 -17.109 1.00 90.56 97 TRP A N 1
ATOM 670 C CA . TRP A 1 97 ? 7.964 0.007 -15.934 1.00 90.56 97 TRP A CA 1
ATOM 671 C C . TRP A 1 97 ? 7.027 1.118 -15.464 1.00 90.56 97 TRP A C 1
ATOM 673 O O . TRP A 1 97 ? 6.798 1.282 -14.267 1.00 90.56 97 TRP A O 1
ATOM 683 N N . ARG A 1 98 ? 6.423 1.839 -16.412 1.00 93.69 98 ARG A N 1
ATOM 684 C CA . ARG A 1 98 ? 5.420 2.871 -16.141 1.00 93.69 98 ARG A CA 1
ATOM 685 C C . ARG A 1 98 ? 4.155 2.264 -15.538 1.00 93.69 98 ARG A C 1
ATOM 687 O O . ARG A 1 98 ? 3.674 2.725 -14.507 1.00 93.69 98 ARG A O 1
ATOM 694 N N . THR A 1 99 ? 3.664 1.179 -16.134 1.00 94.56 99 THR A N 1
ATOM 695 C CA . THR A 1 99 ? 2.505 0.432 -15.624 1.00 94.56 99 THR A CA 1
ATOM 696 C C . THR A 1 99 ? 2.783 -0.148 -14.239 1.00 94.56 99 THR A C 1
ATOM 698 O O . THR A 1 99 ? 1.940 -0.042 -13.353 1.00 94.56 99 THR A O 1
ATOM 701 N N . PHE A 1 100 ? 3.975 -0.706 -14.028 1.00 94.62 100 PHE A N 1
ATOM 702 C CA . PHE A 1 100 ? 4.431 -1.222 -12.744 1.00 94.62 100 PHE A CA 1
ATOM 703 C C . PHE A 1 100 ? 4.459 -0.127 -11.679 1.00 94.62 100 PHE A C 1
ATOM 705 O O . PHE A 1 100 ? 3.867 -0.312 -10.621 1.00 94.62 100 PHE A O 1
ATOM 712 N N . GLY A 1 101 ? 5.074 1.024 -11.973 1.00 93.62 101 GLY A N 1
ATOM 713 C CA . GLY A 1 101 ? 5.133 2.162 -11.057 1.00 93.62 101 GLY A CA 1
ATOM 714 C C . GLY A 1 101 ? 3.741 2.621 -10.628 1.00 93.62 101 GLY A C 1
ATOM 715 O O . GLY A 1 101 ? 3.453 2.674 -9.435 1.00 93.62 101 GLY A O 1
ATOM 716 N N . VAL A 1 102 ? 2.832 2.839 -11.585 1.00 96.81 102 VAL A N 1
ATOM 717 C CA . VAL A 1 102 ? 1.440 3.213 -11.279 1.00 96.81 102 VAL A CA 1
ATOM 718 C C . VAL A 1 102 ? 0.735 2.123 -10.469 1.00 96.81 102 VAL A C 1
ATOM 720 O O . VAL A 1 102 ? 0.120 2.420 -9.446 1.00 96.81 102 VAL A O 1
ATOM 723 N N . ALA A 1 103 ? 0.829 0.861 -10.893 1.00 95.56 103 ALA A N 1
ATOM 724 C CA . ALA A 1 103 ? 0.153 -0.253 -10.236 1.00 95.56 103 ALA A CA 1
ATOM 725 C C . ALA A 1 103 ? 0.640 -0.453 -8.793 1.00 95.56 103 ALA A C 1
ATOM 727 O O . ALA A 1 103 ? -0.186 -0.673 -7.906 1.00 95.56 103 ALA A O 1
ATOM 728 N N . VAL A 1 104 ? 1.950 -0.330 -8.540 1.00 95.56 104 VAL A N 1
ATOM 729 C CA . VAL A 1 104 ? 2.532 -0.475 -7.200 1.00 95.56 104 VAL A CA 1
ATOM 730 C C . VAL A 1 104 ? 2.156 0.701 -6.302 1.00 95.56 104 VAL A C 1
ATOM 732 O O . VAL A 1 104 ? 1.812 0.477 -5.144 1.00 95.56 104 VAL A O 1
ATOM 735 N N . THR A 1 105 ? 2.143 1.933 -6.825 1.00 96.81 105 THR A N 1
ATOM 736 C CA . THR A 1 105 ? 1.706 3.114 -6.069 1.00 96.81 105 THR A CA 1
ATOM 737 C C . THR A 1 105 ? 0.237 2.989 -5.684 1.00 96.81 105 THR A C 1
ATOM 739 O O . THR A 1 105 ? -0.102 3.128 -4.511 1.00 96.81 105 THR A O 1
ATOM 742 N N . VAL A 1 106 ? -0.635 2.645 -6.638 1.00 96.75 106 VAL A N 1
ATOM 743 C CA . VAL A 1 106 ? -2.066 2.433 -6.375 1.00 96.75 106 VAL A CA 1
ATOM 744 C C . VAL A 1 106 ? -2.275 1.302 -5.366 1.00 96.75 106 VAL A C 1
ATOM 746 O O . VAL A 1 106 ? -3.027 1.474 -4.408 1.00 96.75 106 VAL A O 1
ATOM 749 N N . ALA A 1 107 ? -1.584 0.171 -5.536 1.00 95.62 107 ALA A N 1
ATOM 750 C CA . ALA A 1 107 ? -1.651 -0.954 -4.609 1.00 95.62 107 ALA A CA 1
ATOM 751 C C . ALA A 1 107 ? -1.242 -0.533 -3.188 1.00 95.62 107 ALA A C 1
ATOM 753 O O . ALA A 1 107 ? -2.020 -0.688 -2.247 1.00 95.62 107 ALA A O 1
ATOM 754 N N . ALA A 1 108 ? -0.062 0.069 -3.027 1.00 94.50 108 ALA A N 1
ATOM 755 C CA . ALA A 1 108 ? 0.449 0.497 -1.728 1.00 94.50 108 ALA A CA 1
ATOM 756 C C . ALA A 1 108 ? -0.503 1.482 -1.030 1.00 94.50 108 ALA A C 1
ATOM 758 O O . ALA A 1 108 ? -0.874 1.270 0.127 1.00 94.50 108 ALA A O 1
ATOM 759 N N . SER A 1 109 ? -0.982 2.498 -1.750 1.00 95.88 109 SER A N 1
ATOM 760 C CA . SER A 1 109 ? -1.920 3.487 -1.215 1.00 95.88 109 SER A CA 1
ATOM 761 C C . SER A 1 109 ? -3.258 2.870 -0.807 1.00 95.88 109 SER A C 1
ATOM 763 O O . SER A 1 109 ? -3.795 3.185 0.259 1.00 95.88 109 SER A O 1
ATOM 765 N N . LEU A 1 110 ? -3.798 1.940 -1.602 1.00 95.06 110 LEU A N 1
ATOM 766 C CA . LEU A 1 110 ? -5.035 1.242 -1.250 1.00 95.06 110 LEU A CA 1
ATOM 767 C C . LEU A 1 110 ? -4.831 0.253 -0.101 1.00 95.06 110 LEU A C 1
ATOM 769 O O . LEU A 1 110 ? -5.757 0.057 0.688 1.00 95.06 110 LEU A O 1
ATOM 773 N N . ALA A 1 111 ? -3.641 -0.330 0.053 1.00 94.19 111 ALA A N 1
ATOM 774 C CA . ALA A 1 111 ? -3.310 -1.176 1.194 1.00 94.19 111 ALA A CA 1
ATOM 775 C C . ALA A 1 111 ? -3.269 -0.349 2.488 1.00 94.19 111 ALA A C 1
ATOM 777 O O . ALA A 1 111 ? -3.910 -0.733 3.471 1.00 94.19 111 ALA A O 1
ATOM 778 N N . GLN A 1 112 ? -2.612 0.821 2.470 1.00 93.56 112 GLN A N 1
ATOM 779 C CA . GLN A 1 112 ? -2.615 1.779 3.586 1.00 93.56 112 GLN A CA 1
ATOM 780 C C . GLN A 1 112 ? -4.046 2.203 3.942 1.00 93.56 112 GLN A C 1
ATOM 782 O O . GLN A 1 112 ? -4.457 2.117 5.102 1.00 93.56 112 GLN A O 1
ATOM 787 N N . ALA A 1 113 ? -4.839 2.597 2.941 1.00 93.75 113 ALA A N 1
ATOM 788 C CA . ALA A 1 113 ? -6.225 3.003 3.140 1.00 93.75 113 ALA A CA 1
ATOM 789 C C . ALA A 1 113 ? -7.083 1.871 3.727 1.00 93.75 113 ALA A C 1
ATOM 791 O O . ALA A 1 113 ? -7.808 2.089 4.697 1.00 93.75 113 ALA A O 1
ATOM 792 N N . SER A 1 114 ? -6.972 0.654 3.184 1.00 92.88 114 SER A N 1
ATOM 793 C CA . SER A 1 114 ? -7.708 -0.525 3.657 1.00 92.88 114 SER A CA 1
ATOM 794 C C . SER A 1 114 ? -7.361 -0.842 5.111 1.00 92.88 114 SER A C 1
ATOM 796 O O . SER A 1 114 ? -8.252 -0.996 5.948 1.00 92.88 114 SER A O 1
ATOM 798 N N . LEU A 1 115 ? -6.070 -0.837 5.452 1.00 91.56 115 LEU A N 1
ATOM 799 C CA . LEU A 1 115 ? -5.611 -1.069 6.817 1.00 91.56 115 LEU A CA 1
ATOM 800 C C . LEU A 1 115 ? -6.180 -0.029 7.793 1.00 91.56 115 LEU A C 1
ATOM 802 O O . LEU A 1 115 ? -6.724 -0.391 8.838 1.00 91.56 115 LEU A O 1
ATOM 806 N N . LEU A 1 116 ? -6.098 1.260 7.452 1.00 91.88 116 LEU A N 1
ATOM 807 C CA . LEU A 1 116 ? -6.583 2.342 8.312 1.00 91.88 116 LEU A CA 1
ATOM 808 C C . LEU A 1 116 ? -8.107 2.330 8.468 1.00 91.88 116 LEU A C 1
ATOM 810 O O . LEU A 1 116 ? -8.611 2.521 9.575 1.00 91.88 116 LEU A O 1
ATOM 814 N N . ILE A 1 117 ? -8.846 2.066 7.389 1.00 91.31 117 ILE A N 1
ATOM 815 C CA . ILE A 1 117 ? -10.309 1.952 7.415 1.00 91.31 117 ILE A CA 1
ATOM 816 C C . ILE A 1 117 ? -10.744 0.778 8.298 1.00 91.31 117 ILE A C 1
ATOM 818 O O . ILE A 1 117 ? -11.655 0.938 9.113 1.00 91.31 117 ILE A O 1
ATOM 822 N N . ALA A 1 118 ? -10.093 -0.382 8.169 1.00 88.88 118 ALA A N 1
ATOM 823 C CA . ALA A 1 118 ? -10.392 -1.554 8.990 1.00 88.88 118 ALA A CA 1
ATOM 824 C C . ALA A 1 118 ? -10.097 -1.301 10.478 1.00 88.88 118 ALA A C 1
ATOM 826 O O . ALA A 1 118 ? -10.844 -1.732 11.361 1.00 88.88 118 ALA A O 1
ATOM 827 N N . LEU A 1 119 ? -9.010 -0.581 10.763 1.00 86.81 119 LEU A N 1
ATOM 828 C CA . LEU A 1 119 ? -8.518 -0.367 12.118 1.00 86.81 119 LEU A CA 1
ATOM 829 C C . LEU A 1 119 ? -9.270 0.749 12.865 1.00 86.81 119 LEU A C 1
ATOM 831 O O . LEU A 1 119 ? -9.518 0.645 14.071 1.00 86.81 119 LEU A O 1
ATOM 835 N N . VAL A 1 120 ? -9.663 1.821 12.174 1.00 86.12 120 VAL A N 1
ATOM 836 C CA . VAL A 1 120 ? -10.262 3.013 12.791 1.00 86.12 120 VAL A CA 1
ATOM 837 C C . VAL A 1 120 ? -11.791 2.948 12.747 1.00 86.12 120 VAL A C 1
ATOM 839 O O . VAL A 1 120 ? -12.452 3.464 11.851 1.00 86.12 120 VAL A O 1
ATOM 842 N N . ARG A 1 121 ? -12.393 2.370 13.794 1.00 78.38 121 ARG A N 1
ATOM 843 C CA . ARG A 1 121 ? -13.865 2.259 13.927 1.00 78.38 121 ARG A CA 1
ATOM 844 C C . ARG A 1 121 ? -14.529 3.425 14.677 1.00 78.38 121 ARG A C 1
ATOM 846 O O . ARG A 1 121 ? -15.753 3.561 14.669 1.00 78.38 121 ARG A O 1
ATOM 853 N N . ARG A 1 122 ? -13.746 4.277 15.352 1.00 76.06 122 ARG A N 1
ATOM 854 C CA . ARG A 1 122 ? -14.256 5.334 16.250 1.00 76.06 122 ARG A CA 1
ATOM 855 C C . ARG A 1 122 ? -14.671 6.590 15.489 1.00 76.06 122 ARG A C 1
ATOM 857 O O . ARG A 1 122 ? -13.923 7.087 14.654 1.00 76.06 122 ARG A O 1
ATOM 864 N N . ARG A 1 123 ? -15.819 7.177 15.858 1.00 78.25 123 ARG A N 1
ATOM 865 C CA . ARG A 1 123 ? -16.318 8.425 15.248 1.00 78.25 123 ARG A CA 1
ATOM 866 C C . ARG A 1 123 ? -15.395 9.624 15.501 1.00 78.25 123 ARG A C 1
ATOM 868 O O . ARG A 1 123 ? -15.236 10.437 14.600 1.00 78.25 123 ARG A O 1
ATOM 875 N N . SER A 1 124 ? -14.751 9.692 16.669 1.00 83.19 124 SER A N 1
ATOM 876 C CA . SER A 1 124 ? -13.826 10.776 17.038 1.00 83.19 124 SER A CA 1
ATOM 877 C C . SER A 1 124 ? -12.555 10.825 16.186 1.00 83.19 124 SER A C 1
ATOM 879 O O . SER A 1 124 ? -11.980 11.891 16.016 1.00 83.19 124 SER A O 1
ATOM 881 N N . LEU A 1 125 ? -12.131 9.691 15.623 1.00 86.75 125 LEU A N 1
ATOM 882 C CA . LEU A 1 125 ? -10.942 9.603 14.772 1.00 86.75 125 LEU A CA 1
ATOM 883 C C . LEU A 1 125 ? -11.273 9.728 13.281 1.00 86.75 125 LEU A C 1
ATOM 885 O O . LEU A 1 125 ? -10.367 9.670 12.460 1.00 86.75 125 LEU A O 1
ATOM 889 N N . ARG A 1 126 ? -12.547 9.913 12.904 1.00 87.62 126 ARG A N 1
ATOM 890 C CA . ARG A 1 126 ? -12.947 9.981 11.488 1.00 87.62 126 ARG A CA 1
ATOM 891 C C . ARG A 1 126 ? -12.350 11.173 10.756 1.00 87.62 126 ARG A C 1
ATOM 893 O O . ARG A 1 126 ? -12.009 11.027 9.593 1.00 87.62 126 ARG A O 1
ATOM 900 N N . ALA A 1 127 ? -12.225 12.321 11.422 1.00 89.69 127 ALA A N 1
ATOM 901 C CA . ALA A 1 127 ? -11.611 13.501 10.820 1.00 89.69 127 ALA A CA 1
ATOM 902 C C . ALA A 1 127 ? -10.121 13.261 10.534 1.00 89.69 127 ALA A C 1
ATOM 904 O O . ALA A 1 127 ? -9.666 13.500 9.422 1.00 89.69 127 ALA A O 1
ATOM 905 N N . ALA A 1 128 ? -9.395 12.699 11.506 1.00 90.62 128 ALA A N 1
ATOM 906 C CA . ALA A 1 128 ? -7.994 12.324 11.331 1.00 90.62 128 ALA A CA 1
ATOM 907 C C . ALA A 1 128 ? -7.825 11.241 10.251 1.00 90.62 128 ALA A C 1
ATOM 909 O O . ALA A 1 128 ? -6.976 11.382 9.383 1.00 90.62 128 ALA A O 1
ATOM 910 N N . LEU A 1 129 ? -8.687 10.216 10.241 1.00 92.56 129 LEU A N 1
ATOM 911 C CA . LEU A 1 129 ? -8.721 9.198 9.187 1.00 92.56 129 LEU A CA 1
ATOM 912 C C . LEU A 1 129 ? -8.940 9.823 7.807 1.00 92.56 129 LEU A C 1
ATOM 914 O O . LEU A 1 129 ? -8.205 9.505 6.883 1.00 92.56 129 LEU A O 1
ATOM 918 N N . ALA A 1 130 ? -9.922 10.714 7.660 1.00 93.75 130 ALA A N 1
ATOM 919 C CA . ALA A 1 130 ? -10.194 11.381 6.391 1.00 93.75 130 ALA A CA 1
ATOM 920 C C . ALA A 1 130 ? -9.007 12.241 5.930 1.00 93.75 130 ALA A C 1
ATOM 922 O O . ALA A 1 130 ? -8.654 12.197 4.756 1.00 93.75 130 ALA A O 1
ATOM 923 N N . ALA A 1 131 ? -8.361 12.966 6.849 1.00 93.69 131 ALA A N 1
ATOM 924 C CA . ALA A 1 131 ? -7.168 13.751 6.548 1.00 93.69 131 ALA A CA 1
ATOM 925 C C . ALA A 1 131 ? -5.997 12.867 6.088 1.00 93.69 131 ALA A C 1
ATOM 927 O O . ALA A 1 131 ? -5.345 13.187 5.099 1.00 93.69 131 ALA A O 1
ATOM 928 N N . THR A 1 132 ? -5.761 11.728 6.747 1.00 94.06 132 THR A N 1
ATOM 929 C CA . THR A 1 132 ? -4.721 10.778 6.327 1.00 94.06 132 THR A CA 1
ATOM 930 C C . THR A 1 132 ? -5.057 10.128 4.989 1.00 94.06 132 THR A C 1
ATOM 932 O O . THR A 1 132 ? -4.195 10.058 4.128 1.00 94.06 132 THR A O 1
ATOM 935 N N . LEU A 1 133 ? -6.310 9.729 4.749 1.00 95.06 133 LEU A N 1
ATOM 936 C CA . LEU A 1 133 ? -6.729 9.200 3.445 1.00 95.06 133 LEU A CA 1
ATOM 937 C C . LEU A 1 133 ? -6.543 10.226 2.317 1.00 95.06 133 LEU A C 1
ATOM 939 O O . LEU A 1 133 ? -6.162 9.853 1.210 1.00 95.06 133 LEU A O 1
ATOM 943 N N . LEU A 1 134 ? -6.776 11.512 2.597 1.00 96.25 134 LEU A N 1
ATOM 944 C CA . LEU A 1 134 ? -6.508 12.588 1.646 1.00 96.25 134 LEU A CA 1
ATOM 945 C C . LEU A 1 134 ? -5.004 12.750 1.387 1.00 96.25 134 LEU A C 1
ATOM 947 O O . LEU A 1 134 ? -4.615 12.919 0.237 1.00 96.25 134 LEU A O 1
ATOM 951 N N . ALA A 1 135 ? -4.168 12.662 2.426 1.00 94.75 135 ALA A N 1
ATOM 952 C CA . ALA A 1 135 ? -2.714 12.697 2.283 1.00 94.75 135 ALA A CA 1
ATOM 953 C C . ALA A 1 135 ? -2.199 11.516 1.441 1.00 94.75 135 ALA A C 1
ATOM 955 O O . ALA A 1 135 ? -1.458 11.744 0.489 1.00 94.75 135 ALA A O 1
ATOM 956 N N . ILE A 1 136 ? -2.672 10.292 1.712 1.00 95.94 136 ILE A N 1
ATOM 957 C CA . ILE A 1 136 ? -2.382 9.090 0.910 1.00 95.94 136 ILE A CA 1
ATOM 958 C C . ILE A 1 136 ? -2.725 9.342 -0.560 1.00 95.94 136 ILE A C 1
ATOM 960 O O . ILE A 1 136 ? -1.897 9.124 -1.442 1.00 95.94 136 ILE A O 1
ATOM 964 N N . ALA A 1 137 ? -3.942 9.823 -0.835 1.00 96.38 137 ALA A N 1
ATOM 965 C CA . ALA A 1 137 ? -4.393 10.080 -2.198 1.00 96.38 137 ALA A CA 1
ATOM 966 C C . ALA A 1 137 ? -3.563 11.176 -2.889 1.00 96.38 137 ALA A C 1
ATOM 968 O O . ALA A 1 137 ? -3.198 11.023 -4.052 1.00 96.38 137 ALA A O 1
ATOM 969 N N . ALA A 1 138 ? -3.236 12.260 -2.181 1.00 96.75 138 ALA A N 1
ATOM 970 C CA . ALA A 1 138 ? -2.426 13.350 -2.715 1.00 96.75 138 ALA A CA 1
ATOM 971 C C . ALA A 1 138 ? -1.008 12.883 -3.069 1.00 96.75 138 ALA A C 1
ATOM 973 O O . ALA A 1 138 ? -0.534 13.157 -4.170 1.00 96.75 138 ALA A O 1
ATOM 974 N N . VAL A 1 139 ? -0.361 12.125 -2.179 1.00 96.94 139 VAL A N 1
ATOM 975 C CA . VAL A 1 139 ? 0.961 11.534 -2.432 1.00 96.94 139 VAL A CA 1
ATOM 976 C C . VAL A 1 139 ? 0.895 10.572 -3.614 1.00 96.94 139 VAL A C 1
ATOM 978 O O . VAL A 1 139 ? 1.720 10.672 -4.516 1.00 96.94 139 VAL A O 1
ATOM 981 N N . ALA A 1 140 ? -0.110 9.694 -3.669 1.00 96.75 140 ALA A N 1
ATOM 982 C CA . ALA A 1 140 ? -0.281 8.758 -4.779 1.00 96.75 140 ALA A CA 1
ATOM 983 C C . ALA A 1 140 ? -0.395 9.481 -6.127 1.00 96.75 140 ALA A C 1
ATOM 985 O O . ALA A 1 140 ? 0.283 9.118 -7.084 1.00 96.75 140 ALA A O 1
ATOM 986 N N . LEU A 1 141 ? -1.209 10.538 -6.198 1.00 97.00 141 LEU A N 1
ATOM 987 C CA . LEU A 1 141 ? -1.367 11.344 -7.409 1.00 97.00 141 LEU A CA 1
ATOM 988 C C . LEU A 1 141 ? -0.070 12.062 -7.794 1.00 97.00 141 LEU A C 1
ATOM 990 O O . LEU A 1 141 ? 0.283 12.072 -8.971 1.00 97.00 141 LEU A O 1
ATOM 994 N N . MET A 1 142 ? 0.661 12.612 -6.821 1.00 96.69 142 MET A N 1
ATOM 995 C CA . MET A 1 142 ? 1.964 13.231 -7.071 1.00 96.69 142 MET A CA 1
ATOM 996 C C . MET A 1 142 ? 3.048 12.218 -7.466 1.00 96.69 142 MET A C 1
ATOM 998 O O . MET A 1 142 ? 4.004 12.567 -8.138 1.00 96.69 142 MET A O 1
ATOM 1002 N N . VAL A 1 143 ? 2.928 10.946 -7.104 1.00 96.06 143 VAL A N 1
ATOM 1003 C CA . VAL A 1 143 ? 3.857 9.921 -7.602 1.00 96.06 143 VAL A CA 1
ATOM 1004 C C . VAL A 1 143 ? 3.455 9.457 -9.005 1.00 96.06 143 VAL A C 1
ATOM 1006 O O . VAL A 1 143 ? 4.307 9.294 -9.871 1.00 96.06 143 VAL A O 1
ATOM 1009 N N . ILE A 1 144 ? 2.157 9.292 -9.269 1.00 96.62 144 ILE A N 1
ATOM 1010 C CA . ILE A 1 144 ? 1.641 8.827 -10.567 1.00 96.62 144 ILE A CA 1
ATOM 1011 C C . ILE A 1 144 ? 1.833 9.880 -11.666 1.00 96.62 144 ILE A C 1
ATOM 1013 O O . ILE A 1 144 ? 2.125 9.525 -12.806 1.00 96.62 144 ILE A O 1
ATOM 1017 N N . TYR A 1 145 ? 1.682 11.166 -11.345 1.00 95.81 145 TYR A N 1
ATOM 1018 C CA . TYR A 1 145 ? 1.790 12.253 -12.317 1.00 95.81 145 TYR A CA 1
ATOM 1019 C C . TYR A 1 145 ? 3.110 12.251 -13.113 1.00 95.81 145 TYR A C 1
ATOM 1021 O O . TYR A 1 145 ? 3.027 12.174 -14.337 1.00 95.81 145 TYR A O 1
ATOM 1029 N N . PRO A 1 146 ? 4.312 12.257 -12.499 1.00 93.94 146 PRO A N 1
ATOM 1030 C CA . PRO A 1 146 ? 5.566 12.204 -13.248 1.00 93.94 146 PRO A CA 1
ATOM 1031 C C . PRO A 1 146 ? 5.746 10.909 -14.034 1.00 93.94 146 PRO A C 1
ATOM 1033 O O . PRO A 1 146 ? 6.306 10.935 -15.123 1.00 93.94 146 PRO A O 1
ATOM 1036 N N . ILE A 1 147 ? 5.232 9.790 -13.516 1.00 93.00 147 ILE A N 1
ATOM 1037 C CA . ILE A 1 147 ? 5.296 8.487 -14.188 1.00 93.00 147 ILE A CA 1
ATOM 1038 C C . ILE A 1 147 ? 4.489 8.502 -15.497 1.00 93.00 147 ILE A C 1
ATOM 1040 O O . ILE A 1 147 ? 4.842 7.815 -16.452 1.00 93.00 147 ILE A O 1
ATOM 1044 N N . VAL A 1 148 ? 3.387 9.257 -15.545 1.00 93.62 148 VAL A N 1
ATOM 1045 C CA . VAL A 1 148 ? 2.456 9.268 -16.682 1.00 93.62 148 VAL A CA 1
ATOM 1046 C C . VAL A 1 148 ? 2.682 10.456 -17.624 1.00 93.62 148 VAL A C 1
ATOM 1048 O O . VAL A 1 148 ? 2.603 10.314 -18.842 1.00 93.62 148 VAL A O 1
ATOM 1051 N N . ALA A 1 149 ? 2.909 11.647 -17.092 1.00 91.19 149 ALA A N 1
ATOM 1052 C CA . ALA A 1 149 ? 3.017 12.854 -17.903 1.00 91.19 149 ALA A CA 1
ATOM 1053 C C . ALA A 1 149 ? 4.456 13.158 -18.339 1.00 91.19 149 ALA A C 1
ATOM 1055 O O . ALA A 1 149 ? 4.628 13.984 -19.227 1.00 91.19 149 ALA A O 1
ATOM 1056 N N . GLU A 1 150 ? 5.454 12.524 -17.709 1.00 87.69 150 GLU A N 1
ATOM 1057 C CA . GLU A 1 150 ? 6.886 12.799 -17.901 1.00 87.69 150 GLU A CA 1
ATOM 1058 C C . GLU A 1 150 ? 7.213 14.309 -17.999 1.00 87.69 150 GLU A C 1
ATOM 1060 O O . GLU A 1 150 ? 7.891 14.743 -18.929 1.00 87.69 150 GLU A O 1
ATOM 1065 N N . PRO A 1 151 ? 6.701 15.149 -17.076 1.00 92.19 151 PRO A N 1
ATOM 1066 C CA . PRO A 1 151 ? 6.895 16.586 -17.145 1.00 92.19 151 PRO A CA 1
ATOM 1067 C C . PRO A 1 151 ? 8.252 16.986 -16.561 1.00 92.19 151 PRO A C 1
ATOM 1069 O O . PRO A 1 151 ? 8.810 16.304 -15.698 1.00 92.19 151 PRO A O 1
ATOM 1072 N N . GLU A 1 152 ? 8.737 18.162 -16.949 1.00 90.50 152 GLU A N 1
ATOM 1073 C CA . GLU A 1 152 ? 9.816 18.829 -16.224 1.00 90.50 152 GLU A CA 1
ATOM 1074 C C . GLU A 1 152 ? 9.277 19.330 -14.877 1.00 90.50 152 GLU A C 1
ATOM 1076 O O . GLU A 1 152 ? 8.355 20.147 -14.818 1.00 90.50 152 GLU A O 1
ATOM 1081 N N . LEU A 1 153 ? 9.818 18.789 -13.786 1.00 92.88 153 LEU A N 1
ATOM 1082 C CA . LEU A 1 153 ? 9.429 19.126 -12.419 1.00 92.88 153 LEU A CA 1
ATOM 1083 C C . LEU A 1 153 ? 10.513 19.963 -11.751 1.00 92.88 153 LEU A C 1
ATOM 1085 O O . LEU A 1 153 ? 11.702 19.696 -11.910 1.00 92.88 153 LEU A O 1
ATOM 1089 N N . ASP A 1 154 ? 10.089 20.937 -10.957 1.00 93.62 154 ASP A N 1
ATOM 1090 C CA . ASP A 1 154 ? 10.976 21.795 -10.187 1.00 93.62 154 ASP A CA 1
ATOM 1091 C C . ASP A 1 154 ? 11.250 21.239 -8.777 1.00 93.62 154 ASP A C 1
ATOM 1093 O O . ASP A 1 154 ? 10.600 20.311 -8.283 1.00 93.62 154 ASP A O 1
ATOM 1097 N N . ASP A 1 155 ? 12.210 21.848 -8.079 1.00 93.88 155 ASP A N 1
ATOM 1098 C CA . ASP A 1 155 ? 12.525 21.502 -6.688 1.00 93.88 155 ASP A CA 1
ATOM 1099 C C . ASP A 1 155 ? 11.332 21.732 -5.743 1.00 93.88 155 ASP A C 1
ATOM 1101 O O . ASP A 1 155 ? 11.205 21.072 -4.705 1.00 93.88 155 ASP A O 1
ATOM 1105 N N . GLY A 1 156 ? 10.442 22.671 -6.085 1.00 95.38 156 GLY A N 1
ATOM 1106 C CA . GLY A 1 156 ? 9.213 22.948 -5.346 1.00 95.38 156 GLY A CA 1
ATOM 1107 C C . GLY A 1 156 ? 8.297 21.727 -5.277 1.00 95.38 156 GLY A C 1
ATOM 1108 O O . GLY A 1 156 ? 7.829 21.372 -4.189 1.00 95.38 156 GLY A O 1
ATOM 1109 N N . TYR A 1 157 ? 8.108 21.044 -6.407 1.00 95.50 157 TYR A N 1
ATOM 1110 C CA . TYR A 1 157 ? 7.332 19.813 -6.501 1.00 95.50 157 TYR A CA 1
ATOM 1111 C C . TYR A 1 157 ? 7.861 18.708 -5.583 1.00 95.50 157 TYR A C 1
ATOM 1113 O O . TYR A 1 157 ? 7.110 18.148 -4.780 1.00 95.50 157 TYR A O 1
ATOM 1121 N N . TRP A 1 158 ? 9.164 18.420 -5.655 1.00 94.31 158 TRP A N 1
ATOM 1122 C CA . TRP A 1 158 ? 9.793 17.363 -4.858 1.00 94.31 158 TRP A CA 1
ATOM 1123 C C . TRP A 1 158 ? 9.780 17.676 -3.360 1.00 94.31 158 TRP A C 1
ATOM 1125 O O . TRP A 1 158 ? 9.560 16.781 -2.540 1.00 94.31 158 TRP A O 1
ATOM 1135 N N . ARG A 1 159 ? 9.932 18.952 -2.983 1.00 95.69 159 ARG A N 1
ATOM 1136 C CA . ARG A 1 159 ? 9.781 19.391 -1.587 1.00 95.69 159 ARG A CA 1
ATOM 1137 C C . ARG A 1 159 ? 8.353 19.204 -1.085 1.00 95.69 159 ARG A C 1
ATOM 1139 O O . ARG A 1 159 ? 8.173 18.710 0.028 1.00 95.69 159 ARG A O 1
ATOM 1146 N N . LEU A 1 160 ? 7.346 19.563 -1.883 1.00 96.69 160 LEU A N 1
ATOM 1147 C CA . LEU A 1 160 ? 5.942 19.358 -1.521 1.00 96.69 160 LEU A CA 1
ATOM 1148 C C . LEU A 1 160 ? 5.612 17.867 -1.382 1.00 96.69 160 LEU A C 1
ATOM 1150 O O . LEU A 1 160 ? 5.006 17.476 -0.383 1.00 96.69 160 LEU A O 1
ATOM 1154 N N . LEU A 1 161 ? 6.063 17.038 -2.330 1.00 95.50 161 LEU A N 1
ATOM 1155 C CA . LEU A 1 161 ? 5.928 15.585 -2.251 1.00 95.50 161 LEU A CA 1
ATOM 1156 C C . LEU A 1 161 ? 6.558 15.047 -0.961 1.00 95.50 161 LEU A C 1
ATOM 1158 O O . LEU A 1 161 ? 5.922 14.270 -0.255 1.00 95.50 161 LEU A O 1
ATOM 1162 N N . GLY A 1 162 ? 7.764 15.504 -0.609 1.00 93.94 162 GLY A N 1
ATOM 1163 C CA . GLY A 1 162 ? 8.440 15.121 0.631 1.00 93.94 162 GLY A CA 1
ATOM 1164 C C . GLY A 1 162 ? 7.641 15.482 1.889 1.00 93.94 162 GLY A C 1
ATOM 1165 O O . GLY A 1 162 ? 7.467 14.642 2.770 1.00 93.94 162 GLY A O 1
ATOM 1166 N N . VAL A 1 163 ? 7.095 16.700 1.967 1.00 97.38 163 VAL A N 1
ATOM 1167 C CA . VAL A 1 163 ? 6.257 17.132 3.103 1.00 97.38 163 VAL A CA 1
ATOM 1168 C C . VAL A 1 163 ? 4.983 16.293 3.205 1.00 97.38 163 VAL A C 1
ATOM 1170 O O . VAL A 1 163 ? 4.640 15.825 4.293 1.00 97.38 163 VAL A O 1
ATOM 1173 N N . LEU A 1 164 ? 4.288 16.072 2.087 1.00 96.19 164 LEU A N 1
ATOM 1174 C CA . LEU A 1 164 ? 3.066 15.270 2.063 1.00 96.19 164 LEU A CA 1
ATOM 1175 C C . LEU A 1 164 ? 3.338 13.801 2.399 1.00 96.19 164 LEU A C 1
ATOM 1177 O O . LEU A 1 164 ? 2.566 13.212 3.150 1.00 96.19 164 LEU A O 1
ATOM 1181 N N . ALA A 1 165 ? 4.451 13.236 1.929 1.00 91.75 165 ALA A N 1
ATOM 1182 C CA . ALA A 1 165 ? 4.874 11.881 2.272 1.00 91.75 165 ALA A CA 1
ATOM 1183 C C . ALA A 1 165 ? 5.164 11.740 3.776 1.00 91.75 165 ALA A C 1
ATOM 1185 O O . ALA A 1 165 ? 4.750 10.763 4.399 1.00 91.75 165 ALA A O 1
ATOM 1186 N N . ILE A 1 166 ? 5.813 12.735 4.395 1.00 93.94 166 ILE A N 1
ATOM 1187 C CA . ILE A 1 166 ? 6.038 12.744 5.849 1.00 93.94 166 ILE A CA 1
ATOM 1188 C C . ILE A 1 166 ? 4.704 12.807 6.603 1.00 93.94 166 ILE A C 1
ATOM 1190 O O . ILE A 1 166 ? 4.510 12.060 7.563 1.00 93.94 166 ILE A O 1
ATOM 1194 N N . LEU A 1 167 ? 3.777 13.673 6.178 1.00 93.69 167 LEU A N 1
ATOM 1195 C CA . LEU A 1 167 ? 2.450 13.779 6.792 1.00 93.69 167 LEU A CA 1
ATOM 1196 C C . LEU A 1 167 ? 1.628 12.495 6.629 1.00 93.69 167 LEU A C 1
ATOM 1198 O O . LEU A 1 167 ? 0.944 12.100 7.576 1.00 93.69 167 LEU A O 1
ATOM 1202 N N . ASP A 1 168 ? 1.718 11.833 5.475 1.00 92.62 168 ASP A N 1
ATOM 1203 C CA . ASP A 1 168 ? 1.091 10.535 5.226 1.00 92.62 168 ASP A CA 1
ATOM 1204 C C . ASP A 1 168 ? 1.617 9.464 6.192 1.00 92.62 168 ASP A C 1
ATOM 1206 O O . ASP A 1 168 ? 0.846 8.855 6.944 1.00 92.62 168 ASP A O 1
ATOM 1210 N N . VAL A 1 169 ? 2.940 9.279 6.241 1.00 90.00 169 VAL A N 1
ATOM 1211 C CA . VAL A 1 169 ? 3.569 8.285 7.121 1.00 90.00 169 VAL A CA 1
ATOM 1212 C C . VAL A 1 169 ? 3.251 8.583 8.585 1.00 90.00 169 VAL A C 1
ATOM 1214 O O . VAL A 1 169 ? 2.844 7.681 9.322 1.00 90.00 169 VAL A O 1
ATOM 1217 N N . LEU A 1 170 ? 3.371 9.844 9.012 1.00 90.44 170 LEU A N 1
ATOM 1218 C CA . LEU A 1 170 ? 3.049 10.258 10.376 1.00 90.44 170 LEU A CA 1
ATOM 1219 C C . LEU A 1 170 ? 1.580 9.978 10.711 1.00 90.44 170 LEU A C 1
ATOM 1221 O O . LEU A 1 170 ? 1.291 9.372 11.744 1.00 90.44 170 LEU A O 1
ATOM 1225 N N . GLY A 1 171 ? 0.653 10.380 9.839 1.00 91.25 171 GLY A N 1
ATOM 1226 C CA . GLY A 1 171 ? -0.780 10.153 10.017 1.00 91.25 171 GLY A CA 1
ATOM 1227 C C . GLY A 1 171 ? -1.113 8.666 10.112 1.00 91.25 171 GLY A C 1
ATOM 1228 O O . GLY A 1 171 ? -1.823 8.245 11.028 1.00 91.25 171 GLY A O 1
ATOM 1229 N N . THR A 1 172 ? -0.527 7.859 9.229 1.00 90.56 172 THR A N 1
ATOM 1230 C CA . THR A 1 172 ? -0.702 6.406 9.200 1.00 90.56 172 THR A CA 1
ATOM 1231 C C . THR A 1 172 ? -0.194 5.765 10.494 1.00 90.56 172 THR A C 1
ATOM 1233 O O . THR A 1 172 ? -0.937 5.030 11.148 1.00 90.56 172 THR A O 1
ATOM 1236 N N . VAL A 1 173 ? 1.025 6.088 10.940 1.00 88.94 173 VAL A N 1
ATOM 1237 C CA . VAL A 1 173 ? 1.606 5.554 12.187 1.00 88.94 173 VAL A CA 1
ATOM 1238 C C . VAL A 1 173 ? 0.802 5.978 13.416 1.00 88.94 173 VAL A C 1
ATOM 1240 O O . VAL A 1 173 ? 0.501 5.141 14.270 1.00 88.94 173 VAL A O 1
ATOM 1243 N N . VAL A 1 174 ? 0.406 7.251 13.505 1.00 88.94 174 VAL A N 1
ATOM 1244 C CA . VAL A 1 174 ? -0.384 7.773 14.630 1.00 88.94 174 VAL A CA 1
ATOM 1245 C C . VAL A 1 174 ? -1.753 7.098 14.693 1.00 88.94 174 VAL A C 1
ATOM 1247 O O . VAL A 1 174 ? -2.161 6.642 15.764 1.00 88.94 174 VAL A O 1
ATOM 1250 N N . LEU A 1 175 ? -2.461 6.975 13.567 1.00 91.00 175 LEU A N 1
ATOM 1251 C CA . LEU A 1 175 ? -3.756 6.295 13.524 1.00 91.00 175 LEU A CA 1
ATOM 1252 C C . LEU A 1 175 ? -3.632 4.807 13.843 1.00 91.00 175 LEU A C 1
ATOM 1254 O O . LEU A 1 175 ? -4.469 4.281 14.581 1.00 91.00 175 LEU A O 1
ATOM 1258 N N . MET A 1 176 ? -2.579 4.143 13.359 1.00 88.19 176 MET A N 1
ATOM 1259 C CA . MET A 1 176 ? -2.296 2.759 13.726 1.00 88.19 176 MET A CA 1
ATOM 1260 C C . MET A 1 176 ? -2.080 2.618 15.229 1.00 88.19 176 MET A C 1
ATOM 1262 O O . MET A 1 176 ? -2.739 1.796 15.863 1.00 88.19 176 MET A O 1
ATOM 1266 N N . ALA A 1 177 ? -1.232 3.456 15.826 1.00 85.75 177 ALA A N 1
ATOM 1267 C CA . ALA A 1 177 ? -0.977 3.436 17.261 1.00 85.75 177 ALA A CA 1
ATOM 1268 C C . ALA A 1 177 ? -2.265 3.686 18.070 1.00 85.75 177 ALA A C 1
ATOM 1270 O O . ALA A 1 177 ? -2.602 2.912 18.970 1.00 85.75 177 ALA A O 1
ATOM 1271 N N . LEU A 1 178 ? -3.037 4.718 17.725 1.00 86.12 178 LEU A N 1
ATOM 1272 C CA . LEU A 1 178 ? -4.288 5.044 18.415 1.00 86.12 178 LEU A CA 1
ATOM 1273 C C . LEU A 1 178 ? -5.349 3.944 18.257 1.00 86.12 178 LEU A C 1
ATOM 1275 O O . LEU A 1 178 ? -6.059 3.634 19.220 1.00 86.12 178 LEU A O 1
ATOM 1279 N N . GLY A 1 179 ? -5.436 3.333 17.073 1.00 82.62 179 GLY A N 1
ATOM 1280 C CA . GLY A 1 179 ? -6.331 2.215 16.784 1.00 82.62 179 GLY A CA 1
ATOM 1281 C C . GLY A 1 179 ? -5.961 0.943 17.552 1.00 82.62 179 GLY A C 1
ATOM 1282 O O . GLY A 1 179 ? -6.833 0.314 18.154 1.00 82.62 179 GLY A O 1
ATOM 1283 N N . LEU A 1 180 ? -4.670 0.595 17.604 1.00 77.88 180 LEU A N 1
ATOM 1284 C CA . LEU A 1 180 ? -4.179 -0.644 18.218 1.00 77.88 180 LEU A CA 1
ATOM 1285 C C . LEU A 1 180 ? -4.116 -0.579 19.754 1.00 77.88 180 LEU A C 1
ATOM 1287 O O . LEU A 1 180 ? -4.466 -1.547 20.436 1.00 77.88 180 LEU A O 1
ATOM 1291 N N . PHE A 1 181 ? -3.637 0.535 20.320 1.00 67.69 181 PHE A N 1
ATOM 1292 C CA . PHE A 1 181 ? -3.344 0.626 21.755 1.00 67.69 181 PHE A CA 1
ATOM 1293 C C . PHE A 1 181 ? -4.566 0.971 22.605 1.00 67.69 181 PHE A C 1
ATOM 1295 O O . PHE A 1 181 ? -4.662 0.518 23.744 1.00 67.69 181 PHE A O 1
ATOM 1302 N N . ARG A 1 182 ? -5.548 1.710 22.075 1.00 59.06 182 ARG A N 1
ATOM 1303 C CA . ARG A 1 182 ? -6.697 2.163 22.881 1.00 59.06 182 ARG A CA 1
ATOM 1304 C C . ARG A 1 182 ? -7.929 1.261 22.798 1.00 59.06 182 ARG A C 1
ATOM 1306 O O . ARG A 1 182 ? -8.860 1.439 23.579 1.00 59.06 182 ARG A O 1
ATOM 1313 N N . GLY A 1 183 ? -7.917 0.254 21.921 1.00 50.53 183 GLY A N 1
ATOM 1314 C CA . GLY A 1 183 ? -8.796 -0.921 22.025 1.00 50.53 183 GLY A CA 1
ATOM 1315 C C . GLY A 1 183 ? -8.405 -1.872 23.167 1.00 50.53 183 GLY A C 1
ATOM 1316 O O . GLY A 1 183 ? -9.153 -2.785 23.488 1.00 50.53 183 GLY A O 1
ATOM 1317 N N . ARG A 1 184 ? -7.235 -1.649 23.784 1.00 47.00 184 ARG A N 1
ATOM 1318 C CA . ARG A 1 184 ? -6.709 -2.390 24.937 1.00 47.00 184 ARG A CA 1
ATOM 1319 C C . ARG A 1 184 ? -6.901 -1.685 26.276 1.00 47.00 184 ARG A C 1
ATOM 1321 O O . ARG A 1 184 ? -6.486 -2.252 27.286 1.00 47.00 184 ARG A O 1
ATOM 1328 N N . GLN A 1 185 ? -7.504 -0.489 26.307 1.00 39.31 185 GLN A N 1
ATOM 1329 C CA . GLN A 1 185 ? -8.091 -0.045 27.569 1.00 39.31 185 GLN A CA 1
ATOM 1330 C C . GLN A 1 185 ? -9.049 -1.166 27.977 1.00 39.31 185 GLN A C 1
ATOM 1332 O O . GLN A 1 185 ? -9.891 -1.520 27.145 1.00 39.31 185 GLN A O 1
ATOM 1337 N N . PRO A 1 186 ? -8.883 -1.771 29.173 1.00 41.06 186 PRO A N 1
ATOM 1338 C CA . PRO A 1 186 ? -9.940 -2.585 29.743 1.00 41.06 186 PRO A CA 1
ATOM 1339 C C . PRO A 1 186 ? -11.185 -1.745 29.552 1.00 41.06 186 PRO A C 1
ATOM 1341 O O . PRO A 1 186 ? -11.152 -0.561 29.905 1.00 41.06 186 PRO A O 1
ATOM 1344 N N . GLU A 1 187 ? -12.188 -2.302 28.876 1.00 42.00 187 GLU A N 1
ATOM 1345 C CA . GLU A 1 187 ? -13.557 -1.821 28.965 1.00 42.00 187 GLU A CA 1
ATOM 1346 C C . GLU A 1 187 ? -13.700 -1.269 30.372 1.00 42.00 187 GLU A C 1
ATOM 1348 O O . GLU A 1 187 ? -13.487 -2.029 31.320 1.00 42.00 187 GLU A O 1
ATOM 1353 N N . ALA A 1 188 ? -13.778 0.066 30.493 1.00 43.22 188 ALA A N 1
ATOM 1354 C CA . ALA A 1 188 ? -13.807 0.725 31.787 1.00 43.22 188 ALA A CA 1
ATOM 1355 C C . ALA A 1 188 ? -14.886 -0.025 32.533 1.00 43.22 188 ALA A C 1
ATOM 1357 O O . ALA A 1 188 ? -16.011 -0.001 32.031 1.00 43.22 188 ALA A O 1
ATOM 1358 N N . ALA A 1 189 ? -14.465 -0.813 33.538 1.00 44.59 189 ALA A N 1
ATOM 1359 C CA . ALA A 1 189 ? -15.206 -1.969 34.023 1.00 44.59 189 ALA A CA 1
ATOM 1360 C C . ALA A 1 189 ? -16.665 -1.571 34.025 1.00 44.59 189 ALA A C 1
ATOM 1362 O O . ALA A 1 189 ? -16.984 -0.604 34.726 1.00 44.59 189 ALA A O 1
ATOM 1363 N N . ALA A 1 190 ? -17.462 -2.179 33.129 1.00 46.75 190 ALA A N 1
ATOM 1364 C CA . ALA A 1 190 ? -18.871 -1.839 32.978 1.00 46.75 190 ALA A CA 1
ATOM 1365 C C . ALA A 1 190 ? -19.392 -1.620 34.395 1.00 46.75 190 ALA A C 1
ATOM 1367 O O . ALA A 1 190 ? -19.108 -2.497 35.222 1.00 46.75 190 ALA A O 1
ATOM 1368 N N . PRO A 1 191 ? -19.934 -0.422 34.712 1.00 46.88 191 PRO A N 1
ATOM 1369 C CA . PRO A 1 191 ? -20.083 0.042 36.085 1.00 46.88 191 PRO A CA 1
ATOM 1370 C C . PRO A 1 191 ? -20.613 -1.123 36.880 1.00 46.88 191 PRO A C 1
ATOM 1372 O O . PRO A 1 191 ? -21.655 -1.647 36.501 1.00 46.88 191 PRO A O 1
ATOM 1375 N N . ALA A 1 192 ? -19.811 -1.592 37.839 1.00 59.25 192 ALA A N 1
ATOM 1376 C CA . ALA A 1 192 ? -20.053 -2.796 38.610 1.00 59.25 192 ALA A CA 1
ATOM 1377 C C . ALA A 1 192 ? -21.529 -2.822 39.026 1.00 59.25 192 ALA A C 1
ATOM 1379 O O . ALA A 1 192 ? -21.906 -2.195 40.011 1.00 59.25 192 ALA A O 1
ATOM 1380 N N . THR A 1 193 ? -22.376 -3.492 38.240 1.00 64.06 193 THR A N 1
ATOM 1381 C CA . THR A 1 193 ? -23.832 -3.505 38.458 1.00 64.06 193 THR A CA 1
ATOM 1382 C C . THR A 1 193 ? -24.143 -4.211 39.768 1.00 64.06 193 THR A C 1
ATOM 1384 O O . THR A 1 193 ? -25.162 -3.966 40.406 1.00 64.06 193 THR A O 1
ATOM 1387 N N . LEU A 1 194 ? -23.207 -5.055 40.193 1.00 74.44 194 LEU A N 1
ATOM 1388 C CA . LEU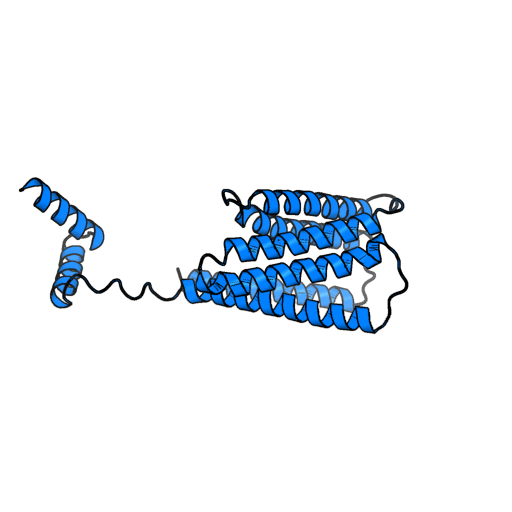 A 1 194 ? -23.164 -5.723 41.472 1.00 74.44 194 LEU A CA 1
ATOM 1389 C C . LEU A 1 194 ? -22.221 -4.976 42.413 1.00 74.44 194 LEU A C 1
ATOM 1391 O O . LEU A 1 194 ? -21.057 -4.741 42.076 1.00 74.44 194 LEU A O 1
ATOM 1395 N N . ALA A 1 195 ? -22.698 -4.688 43.623 1.00 83.81 195 ALA A N 1
ATOM 1396 C CA . ALA A 1 195 ? -21.859 -4.190 44.704 1.00 83.81 195 ALA A CA 1
ATOM 1397 C C . ALA A 1 195 ? -20.654 -5.128 44.932 1.00 83.81 195 ALA A C 1
ATOM 1399 O O . ALA A 1 195 ? -20.784 -6.350 44.835 1.00 83.81 195 ALA A O 1
ATOM 1400 N N . ALA A 1 196 ? -19.492 -4.573 45.288 1.00 77.62 196 ALA A N 1
ATOM 1401 C CA . ALA A 1 196 ? -18.264 -5.327 45.576 1.00 77.62 196 ALA A CA 1
ATOM 1402 C C . ALA A 1 196 ? -18.453 -6.588 46.459 1.00 77.62 196 ALA A C 1
ATOM 1404 O O . ALA A 1 196 ? -17.913 -7.637 46.097 1.00 77.62 196 ALA A O 1
ATOM 1405 N N . PRO A 1 197 ? -19.247 -6.570 47.554 1.00 81.50 197 PRO A N 1
ATOM 1406 C CA . PRO A 1 197 ? -19.490 -7.783 48.341 1.00 81.50 197 PRO A CA 1
ATOM 1407 C C . PRO A 1 197 ? -20.258 -8.868 47.571 1.00 81.50 197 PRO A C 1
ATOM 1409 O O . PRO A 1 197 ? -20.037 -10.058 47.791 1.00 81.50 197 PRO A O 1
ATOM 1412 N N . VAL A 1 198 ? -21.141 -8.481 46.647 1.00 83.62 198 VAL A N 1
ATOM 1413 C CA . VAL A 1 198 ? -21.913 -9.414 45.815 1.00 83.62 198 VAL A CA 1
ATOM 1414 C C . VAL A 1 198 ? -21.019 -10.050 44.754 1.00 83.62 198 VAL A C 1
ATOM 1416 O O . VAL A 1 198 ? -21.114 -11.251 44.526 1.00 83.62 198 VAL A O 1
ATOM 1419 N N . GLN A 1 199 ? -20.089 -9.289 44.171 1.00 86.31 199 GLN A N 1
ATOM 1420 C CA . GLN A 1 199 ? -19.093 -9.847 43.249 1.00 86.31 199 GLN A CA 1
ATOM 1421 C C . GLN A 1 199 ? -18.163 -10.844 43.940 1.00 86.31 199 GLN A C 1
ATOM 1423 O O . GLN A 1 199 ? -17.915 -11.921 43.402 1.00 86.31 199 GLN A O 1
ATOM 1428 N N . ALA A 1 200 ? -17.682 -10.519 45.144 1.00 85.12 200 ALA A N 1
ATOM 1429 C CA . ALA A 1 200 ? -16.823 -11.418 45.912 1.00 85.12 200 ALA A CA 1
ATOM 1430 C C . ALA A 1 200 ? -17.532 -12.743 46.231 1.00 85.12 200 ALA A C 1
ATOM 1432 O O . ALA A 1 200 ? -16.948 -13.815 46.066 1.00 85.12 200 ALA A O 1
ATOM 1433 N N . ARG A 1 201 ? -18.814 -12.673 46.612 1.00 85.81 201 ARG A N 1
ATOM 1434 C CA . ARG A 1 201 ? -19.655 -13.858 46.820 1.00 85.81 201 ARG A CA 1
ATOM 1435 C C . ARG A 1 201 ? -19.859 -14.650 45.534 1.00 85.81 201 ARG A C 1
ATOM 1437 O O . ARG A 1 201 ? -19.653 -15.854 45.550 1.00 85.81 201 ARG A O 1
ATOM 1444 N N . LEU A 1 202 ? -20.184 -13.988 44.424 1.00 88.75 202 LEU A N 1
ATOM 1445 C CA . LEU A 1 202 ? -20.384 -14.647 43.133 1.00 88.75 202 LEU A CA 1
ATOM 1446 C C . LEU A 1 202 ? -19.138 -15.430 42.693 1.00 88.75 202 LEU A C 1
ATOM 1448 O O . LEU A 1 202 ? -19.250 -16.571 42.256 1.00 88.75 202 LEU A O 1
ATOM 1452 N N . VAL A 1 203 ? -17.948 -14.841 42.839 1.00 88.94 203 VAL A N 1
ATOM 1453 C CA . VAL A 1 203 ? -16.680 -15.496 42.481 1.00 88.94 203 VAL A CA 1
ATOM 1454 C C . VAL A 1 203 ? -16.376 -16.681 43.400 1.00 88.94 203 VAL A C 1
ATOM 1456 O O . VAL A 1 203 ? -15.921 -17.715 42.913 1.00 88.94 203 VAL A O 1
ATOM 1459 N N . ALA A 1 204 ? -16.627 -16.550 44.706 1.00 89.12 204 ALA A N 1
ATOM 1460 C CA . ALA A 1 204 ? -16.450 -17.648 45.655 1.00 89.12 204 ALA A CA 1
ATOM 1461 C C . ALA A 1 204 ? -17.395 -18.816 45.335 1.00 89.12 204 ALA A C 1
ATOM 1463 O O . ALA A 1 204 ? -16.941 -19.938 45.142 1.00 89.12 204 ALA A O 1
ATOM 1464 N N . THR A 1 205 ? -18.685 -18.532 45.156 1.00 88.00 205 THR A N 1
ATOM 1465 C CA . THR A 1 205 ? -19.703 -19.544 44.854 1.00 88.00 205 THR A CA 1
ATOM 1466 C C . THR A 1 205 ? -19.484 -20.206 43.494 1.00 88.00 205 THR A C 1
ATOM 1468 O O . THR A 1 205 ? -19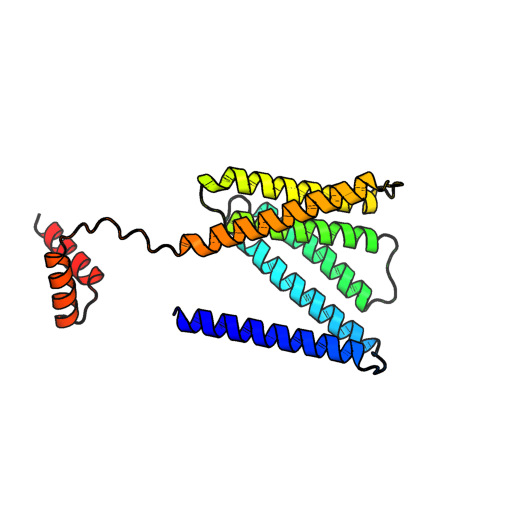.646 -21.415 43.373 1.00 88.00 205 THR A O 1
ATOM 1471 N N . ALA A 1 206 ? -19.060 -19.455 42.473 1.00 89.06 206 ALA A N 1
ATOM 1472 C CA . ALA A 1 206 ? -18.724 -20.036 41.175 1.00 89.06 206 ALA A CA 1
ATOM 1473 C C . ALA A 1 206 ? -17.547 -21.020 41.278 1.00 89.06 206 ALA A C 1
ATOM 1475 O O . ALA A 1 206 ? -17.579 -22.081 40.659 1.00 89.06 206 ALA A O 1
ATOM 1476 N N . ARG A 1 207 ? -16.540 -20.705 42.107 1.00 88.50 207 ARG A N 1
ATOM 1477 C CA . ARG A 1 207 ? -15.401 -21.596 42.358 1.00 88.50 207 ARG A CA 1
ATOM 1478 C C . ARG A 1 207 ? -15.831 -22.880 43.068 1.00 88.50 207 ARG A C 1
ATOM 1480 O O . ARG A 1 207 ? -15.410 -23.950 42.643 1.00 88.50 207 ARG A O 1
ATOM 1487 N N . ASP A 1 208 ? -16.678 -22.773 44.088 1.00 91.44 208 ASP A N 1
ATOM 1488 C CA . ASP A 1 208 ? -17.177 -23.931 44.843 1.00 91.44 208 ASP A CA 1
ATOM 1489 C C . ASP A 1 208 ? -18.037 -24.858 43.971 1.00 91.44 208 ASP A C 1
ATOM 1491 O O . ASP A 1 208 ? -17.996 -26.077 44.118 1.00 91.44 208 ASP A O 1
ATOM 1495 N N . LEU A 1 209 ? -18.777 -24.285 43.017 1.00 86.81 209 LEU A N 1
ATOM 1496 C CA . LEU A 1 209 ? -19.615 -25.015 42.062 1.00 86.81 209 LEU A CA 1
ATOM 1497 C C . LEU A 1 209 ? -18.859 -25.479 40.805 1.00 86.81 209 LEU A C 1
ATOM 1499 O O . LEU A 1 209 ? -19.465 -26.081 39.921 1.00 86.81 209 LEU A O 1
ATOM 1503 N N . GLY A 1 210 ? -17.559 -25.185 40.685 1.00 89.19 210 GLY A N 1
ATOM 1504 C CA . GLY A 1 210 ? -16.763 -25.535 39.503 1.00 89.19 210 GLY A CA 1
ATOM 1505 C C . GLY A 1 210 ? -17.242 -24.875 38.203 1.00 89.19 210 GLY A C 1
ATOM 1506 O O . GLY A 1 210 ? -16.985 -25.395 37.120 1.00 89.19 210 GLY A O 1
ATOM 1507 N N . THR A 1 211 ? -17.941 -23.743 38.295 1.00 89.94 211 THR A N 1
ATOM 1508 C CA . THR A 1 211 ? -18.526 -23.018 37.158 1.00 89.94 211 THR A CA 1
ATOM 1509 C C . THR A 1 211 ? -17.884 -21.640 36.980 1.00 89.94 211 THR A C 1
ATOM 1511 O O . THR A 1 211 ? -17.062 -21.190 37.783 1.00 89.94 211 THR A O 1
ATOM 1514 N N . THR A 1 212 ? -18.242 -20.937 35.907 1.00 87.75 212 THR A N 1
ATOM 1515 C CA . THR A 1 212 ? -17.826 -19.545 35.707 1.00 87.75 212 THR A CA 1
ATOM 1516 C C . THR A 1 212 ? -18.833 -18.571 36.333 1.00 87.75 212 THR A C 1
ATOM 1518 O O . THR A 1 212 ? -20.037 -18.832 36.305 1.00 87.75 212 THR A O 1
ATOM 1521 N N . PRO A 1 213 ? -18.395 -17.403 36.849 1.00 83.44 213 PRO A N 1
ATOM 1522 C CA . PRO A 1 213 ? -19.308 -16.383 37.376 1.00 83.44 213 PRO A CA 1
ATOM 1523 C C . PRO A 1 213 ? -20.393 -15.954 36.377 1.00 83.44 213 PRO A C 1
ATOM 1525 O O . PRO A 1 213 ? -21.517 -15.673 36.773 1.00 83.44 213 PRO A O 1
ATOM 1528 N N . SER A 1 214 ? -20.072 -15.933 35.080 1.00 83.62 214 SER A N 1
ATOM 1529 C CA . SER A 1 214 ? -21.015 -15.625 33.999 1.00 83.62 214 SER A CA 1
ATOM 1530 C C . SER A 1 214 ? -22.096 -16.689 33.821 1.00 83.62 214 SER A C 1
ATOM 1532 O O . SER A 1 214 ? -23.259 -16.334 33.656 1.00 83.62 214 SER A O 1
ATOM 1534 N N . GLN A 1 215 ? -21.732 -17.974 33.875 1.00 82.75 215 GLN A N 1
ATOM 1535 C CA . GLN A 1 215 ? -22.701 -19.071 33.796 1.00 82.75 215 GLN A CA 1
ATOM 1536 C C . GLN A 1 215 ? -23.619 -19.064 35.015 1.00 82.75 215 GLN A C 1
ATOM 1538 O O . GLN A 1 215 ? -24.830 -19.090 34.856 1.00 82.75 215 GLN A O 1
ATOM 1543 N N . LEU A 1 216 ? -23.055 -18.881 36.213 1.00 88.50 216 LEU A N 1
ATOM 1544 C CA . LEU A 1 216 ? -23.836 -18.806 37.447 1.00 88.50 216 LEU A CA 1
ATOM 1545 C C . LEU A 1 216 ? -24.868 -17.664 37.428 1.00 88.50 216 LEU A C 1
ATOM 1547 O O . LEU A 1 216 ? -25.983 -17.834 37.914 1.00 88.50 216 LEU A O 1
ATOM 1551 N N . VAL A 1 217 ? -24.516 -16.502 36.863 1.00 90.38 217 VAL A N 1
ATOM 1552 C CA . VAL A 1 217 ? -25.463 -15.386 36.690 1.00 90.38 217 VAL A CA 1
ATOM 1553 C C . VAL A 1 217 ? -26.539 -15.718 35.659 1.00 90.38 217 VAL A C 1
ATOM 1555 O O . VAL A 1 217 ? -27.696 -15.386 35.898 1.00 90.38 217 VAL A O 1
ATOM 1558 N N . SER A 1 218 ? -26.181 -16.365 34.546 1.00 88.31 218 SER A N 1
ATOM 1559 C CA . SER A 1 218 ? -27.148 -16.783 33.523 1.00 88.31 218 SER A CA 1
ATOM 1560 C C . SER A 1 218 ? -28.162 -17.765 34.103 1.00 88.31 218 SER A C 1
ATOM 1562 O O . SER A 1 218 ? -29.357 -17.498 34.059 1.00 88.31 218 SER A O 1
ATOM 1564 N N . ASP A 1 219 ? -27.684 -18.822 34.761 1.00 87.06 219 ASP A N 1
ATOM 1565 C CA . ASP A 1 219 ? -28.527 -19.861 35.355 1.00 87.06 219 ASP A CA 1
ATOM 1566 C C . ASP A 1 219 ? -29.455 -19.280 36.432 1.00 87.06 219 ASP A C 1
ATOM 1568 O O . ASP A 1 219 ? -30.637 -19.621 36.516 1.00 87.06 219 ASP A O 1
ATOM 1572 N N . ALA A 1 220 ? -28.938 -18.360 37.255 1.00 88.94 220 ALA A N 1
ATOM 1573 C CA . ALA A 1 220 ? -29.728 -17.679 38.274 1.00 88.94 220 ALA A CA 1
ATOM 1574 C C . ALA A 1 220 ? -30.796 -16.756 37.668 1.00 88.94 220 ALA A C 1
ATOM 1576 O O . ALA A 1 220 ? -31.904 -16.668 38.205 1.00 88.94 220 ALA A O 1
ATOM 1577 N N . LEU A 1 221 ? -30.480 -16.068 36.568 1.00 89.88 221 LEU A N 1
ATOM 1578 C CA . LEU A 1 221 ? -31.420 -15.195 35.873 1.00 89.88 221 LEU A CA 1
ATOM 1579 C C . LEU A 1 221 ? -32.523 -16.011 35.192 1.00 89.88 221 LEU A C 1
ATOM 1581 O O . LEU A 1 221 ? -33.697 -15.681 35.352 1.00 89.88 221 LEU A O 1
ATOM 1585 N N . ASP A 1 222 ? -32.163 -17.103 34.521 1.00 91.62 222 ASP A N 1
ATOM 1586 C CA . ASP A 1 222 ? -33.106 -18.017 33.873 1.00 91.62 222 ASP A CA 1
ATOM 1587 C C . ASP A 1 222 ? -34.056 -18.643 34.903 1.00 91.62 222 ASP A C 1
ATOM 1589 O O . ASP A 1 222 ? -35.277 -18.645 34.722 1.00 91.62 222 ASP A O 1
ATOM 1593 N N . ALA A 1 223 ? -33.524 -19.077 36.051 1.00 90.25 223 ALA A N 1
ATOM 1594 C CA . ALA A 1 223 ? -34.326 -19.599 37.155 1.00 90.25 223 ALA A CA 1
ATOM 1595 C C . ALA A 1 223 ? -35.245 -18.540 37.792 1.00 90.25 223 ALA A C 1
ATOM 1597 O O . ALA A 1 223 ? -36.337 -18.873 38.256 1.00 90.25 223 ALA A O 1
ATOM 1598 N N . PHE A 1 224 ? -34.819 -17.275 37.845 1.00 89.62 224 PHE A N 1
ATOM 1599 C CA . PHE A 1 224 ? -35.633 -16.179 38.372 1.00 89.62 224 PHE A CA 1
ATOM 1600 C C . PHE A 1 224 ? -36.773 -15.808 37.419 1.00 89.62 224 PHE A C 1
ATOM 1602 O O . PHE A 1 224 ? -37.908 -15.640 37.862 1.00 89.62 224 PHE A O 1
ATOM 1609 N N . VAL A 1 225 ? -36.488 -15.718 36.117 1.00 91.19 225 VAL A N 1
ATOM 1610 C CA . VAL A 1 225 ? -37.488 -15.413 35.085 1.00 91.19 225 VAL A CA 1
ATOM 1611 C C . VAL A 1 225 ? -38.522 -16.532 34.983 1.00 91.19 225 VAL A C 1
ATOM 1613 O O . VAL A 1 225 ? -39.706 -16.239 34.897 1.00 91.19 225 VAL A O 1
ATOM 1616 N N . ALA A 1 226 ? -38.109 -17.797 35.088 1.00 84.94 226 ALA A N 1
ATOM 1617 C CA . ALA A 1 226 ? -39.025 -18.940 35.065 1.00 84.94 226 ALA A CA 1
ATOM 1618 C C . ALA A 1 226 ? -39.990 -19.006 36.268 1.00 84.94 226 ALA A C 1
ATOM 1620 O O . ALA A 1 226 ? -40.974 -19.741 36.224 1.00 84.94 226 ALA A O 1
ATOM 1621 N N . ARG A 1 227 ? -39.713 -18.274 37.357 1.00 82.44 227 ARG A N 1
ATOM 1622 C CA . ARG A 1 227 ? -40.569 -18.204 38.557 1.00 82.44 227 ARG A CA 1
ATOM 1623 C C . ARG A 1 227 ? -41.544 -17.024 38.551 1.00 82.44 227 ARG A C 1
ATOM 1625 O O . ARG A 1 227 ? -42.270 -16.859 39.532 1.00 82.44 227 ARG A O 1
ATOM 1632 N N . ARG A 1 228 ? -41.524 -16.193 37.511 1.00 61.47 228 ARG A N 1
ATOM 1633 C CA . ARG A 1 228 ? -42.360 -14.999 37.381 1.00 61.47 228 ARG A CA 1
ATOM 1634 C C . ARG A 1 228 ? -43.445 -15.209 36.336 1.00 61.47 228 ARG A C 1
ATOM 1636 O O . ARG A 1 228 ? -44.549 -14.679 36.576 1.00 61.47 228 ARG A O 1
#

Foldseek 3Di:
DVVVVVVVVVVVVVVVVVVVVVVVCVVVVPPDCDLVNVLVVQLVVLVVVLVLLLVLLCLCVVPPVNVLSVLLNVLSCLLSVLSNCCSPPPDHDPCSVLSNQLSVLSNVLSSLLSNLVSLDPDPVCVVLSVVLNVLSVVLSCLSNCCSPVVDDDDPVSVVVSVVSVVVNVVSSVVSNCCSPVVVPPPPPPPPCPDDPVRVVVLCVVCVVVVHDSVVVVVVVVVVVVVVD

Organism: NCBI:txid2682843

Secondary structure (DSSP, 8-state):
-HHHHHHHHHHHHHHHHHHHHHHHHHHHS-----HHHHHHHHHHHHHHHHHHHHHHHHTTTTSTTHHHHHHHHHHHHHHHHHHHHHHHSSS--TTHHHHHHHHHHHHHHHHHHHHHHHH---GGGHHHHHHHHHHHHHHHHHHHHHHHH-----HHHHHHHHHHHHHHHHHHHHHHHHHHHHTTS-------SS-HHHHHHHHHHHHHTTS-HHHHHHHHHHHHHTT-

Sequence (228 aa):
MRDLRRLVSTVVIVCFSVAALLGIAALLGGGSFGETEARVLGTTLVIGLQSVAALCYLALAGHRYAAVGLAGGASSLVASGIALWATWGDGVPDGAWRTFGVAVTVAASLAQASLLIALVRRRSLRAALAATLLAIAAVALMVIYPIVAEPELDDGYWRLLGVLAILDVLGTVVLMALGLFRGRQPEAAAPATLAAPVQARLVATARDLGTTPSQLVSDALDAFVARR

Radius of gyration: 25.84 Å; chains: 1; bounding box: 74×48×72 Å

pLDDT: mean 85.56, std 11.82, range [39.31, 97.38]